Protein AF-A0A353RV32-F1 (afdb_monomer)

Solvent-accessible surface area (backbone atoms only — not comparable to full-atom values): 9549 Å² total; per-residue (Å²): 132,86,83,57,77,48,79,48,75,60,91,52,62,43,35,33,39,40,45,76,81,69,49,75,46,50,40,95,81,43,84,86,62,60,39,76,62,74,72,46,74,45,74,47,94,66,59,65,57,50,75,59,90,68,30,42,37,34,39,50,21,43,34,38,36,59,31,25,27,63,37,74,40,78,48,90,66,61,74,66,18,74,57,26,37,38,37,37,33,35,11,17,37,72,48,24,29,67,88,42,43,78,60,47,51,65,51,67,57,97,89,40,41,34,43,33,35,52,77,76,63,85,60,63,68,67,54,52,62,75,23,41,39,35,38,38,41,27,52,73,44,73,67,38,41,51,52,62,69,68,63,51,71,50,26,35,33,40,48,41,33,28,35,38,37,40,36,34,84,88,70,47,72,50,101

Mean predicted aligned error: 6.06 Å

Nearest PDB structures (foldseek):
  5nem-assembly1_2  TM=1.525E-01  e=2.210E+00  Foot-and-mouth disease virus O
  2fsd-assembly1_B  TM=1.238E-01  e=1.981E+00  Bacteriophage sp.
  1qqp-assembly1_2  TM=1.299E-01  e=2.465E+00  Foot-and-mouth disease virus

Secondary structure (DSSP, 8-state):
----EEEEE---EEEEEE-S--EEEEGGG-TT----PPPEEEE-SS--EEEETTEEEEEEEEEEEEEEEEEEEE--SSHHHHH--EEEEEE-GGGG-HHHHTT-EEEEETTEEEEEEESSPSS-HHHHHHSEEEEEEEESSHHHHHHHHH--TTEEEEEEEEEEEEEETTS-EE-

Structure (mmCIF, N/CA/C/O backbone):
data_AF-A0A353RV32-F1
#
_entry.id   AF-A0A353RV32-F1
#
loop_
_atom_site.group_PDB
_atom_site.id
_atom_site.type_symbol
_atom_site.label_atom_id
_atom_site.label_alt_id
_atom_site.label_comp_id
_atom_site.label_asym_id
_atom_site.label_entity_id
_atom_site.label_seq_id
_atom_site.pdbx_PDB_ins_code
_atom_site.Cartn_x
_atom_site.Cartn_y
_atom_site.Cartn_z
_atom_site.occupancy
_atom_site.B_iso_or_equiv
_atom_site.auth_seq_id
_atom_site.auth_comp_id
_atom_site.auth_asym_id
_atom_site.auth_atom_id
_atom_site.pdbx_PDB_model_num
ATOM 1 N N . MET A 1 1 ? 8.574 -14.154 -34.122 1.00 43.25 1 MET A N 1
ATOM 2 C CA . MET A 1 1 ? 8.976 -14.304 -32.704 1.00 43.25 1 MET A CA 1
ATOM 3 C C . MET A 1 1 ? 7.733 -14.307 -31.828 1.00 43.25 1 MET A C 1
ATOM 5 O O . MET A 1 1 ? 7.024 -13.306 -31.793 1.00 43.25 1 MET A O 1
ATOM 9 N N . ARG A 1 2 ? 7.428 -15.435 -31.182 1.00 47.78 2 ARG A N 1
ATOM 10 C CA . ARG A 1 2 ? 6.290 -15.566 -30.263 1.00 47.78 2 ARG A CA 1
ATOM 11 C C . ARG A 1 2 ? 6.619 -14.749 -29.007 1.00 47.78 2 ARG A C 1
ATOM 13 O O . ARG A 1 2 ? 7.609 -15.035 -28.347 1.00 47.78 2 ARG A O 1
ATOM 20 N N . LYS A 1 3 ? 5.869 -13.676 -28.735 1.00 47.31 3 LYS A N 1
ATOM 21 C CA . LYS A 1 3 ? 6.045 -12.864 -27.520 1.00 47.31 3 LYS A CA 1
ATOM 22 C C . LYS A 1 3 ? 5.480 -13.671 -26.354 1.00 47.31 3 LYS A C 1
ATOM 24 O O . LYS A 1 3 ? 4.272 -13.653 -26.139 1.00 47.31 3 LYS A O 1
ATOM 29 N N . GLU A 1 4 ? 6.321 -14.446 -25.683 1.00 60.47 4 GLU A N 1
ATOM 30 C CA . GLU A 1 4 ? 5.893 -15.235 -24.528 1.00 60.47 4 GLU A CA 1
ATOM 31 C C . GLU A 1 4 ? 5.632 -14.301 -23.341 1.00 60.47 4 GLU A C 1
ATOM 33 O O . GLU A 1 4 ? 6.409 -13.383 -23.068 1.00 60.47 4 GLU A O 1
ATOM 38 N N . LEU A 1 5 ? 4.471 -14.481 -22.709 1.00 68.88 5 LEU A N 1
ATOM 39 C CA . LEU A 1 5 ? 3.987 -13.678 -21.591 1.00 68.88 5 LEU A CA 1
ATOM 40 C C . LEU A 1 5 ? 4.289 -14.426 -20.294 1.00 68.88 5 LEU A C 1
ATOM 42 O O . LEU A 1 5 ? 3.879 -15.576 -20.148 1.00 68.88 5 LEU A O 1
ATOM 46 N N . PHE A 1 6 ? 4.960 -13.767 -19.355 1.00 71.75 6 PHE A N 1
ATOM 47 C CA . PHE A 1 6 ? 5.264 -14.335 -18.043 1.00 71.75 6 PHE A CA 1
ATOM 48 C C . PHE A 1 6 ? 4.344 -13.745 -16.961 1.00 71.75 6 PHE A C 1
ATOM 50 O O . PHE A 1 6 ? 3.971 -12.575 -17.057 1.00 71.75 6 PHE A O 1
ATOM 57 N N . ILE A 1 7 ? 3.952 -14.544 -15.959 1.00 74.38 7 ILE A N 1
ATOM 58 C CA . ILE A 1 7 ? 3.040 -14.150 -14.869 1.00 74.38 7 ILE A CA 1
ATOM 59 C C . ILE A 1 7 ? 3.619 -14.614 -13.534 1.00 74.38 7 ILE A C 1
ATOM 61 O O . ILE A 1 7 ? 3.914 -15.796 -13.377 1.00 74.38 7 ILE A O 1
ATOM 65 N N . MET A 1 8 ? 3.712 -13.707 -12.562 1.00 71.75 8 MET A N 1
ATOM 66 C CA . MET A 1 8 ? 4.050 -14.032 -11.175 1.00 71.75 8 MET A CA 1
ATOM 67 C C . MET A 1 8 ? 3.068 -13.394 -10.194 1.00 71.75 8 MET A C 1
ATOM 69 O O . MET A 1 8 ? 2.536 -12.311 -10.446 1.00 71.75 8 MET A O 1
ATOM 73 N N . VAL A 1 9 ? 2.850 -14.082 -9.072 1.00 64.25 9 VAL A N 1
ATOM 74 C CA . VAL A 1 9 ? 2.192 -13.554 -7.872 1.00 64.25 9 VAL A CA 1
ATOM 75 C C . VAL A 1 9 ? 3.286 -13.002 -6.966 1.00 64.25 9 VAL A C 1
ATOM 77 O O . VAL A 1 9 ? 4.283 -13.683 -6.724 1.00 64.25 9 VAL A O 1
ATOM 80 N N . ALA A 1 10 ? 3.123 -11.778 -6.480 1.00 61.28 10 ALA A N 1
ATOM 81 C CA . ALA A 1 10 ? 3.998 -11.253 -5.444 1.00 61.28 10 ALA A CA 1
ATOM 82 C C . ALA A 1 10 ? 3.500 -11.697 -4.065 1.00 61.28 10 ALA A C 1
ATOM 84 O O . ALA A 1 10 ? 2.303 -11.653 -3.792 1.00 61.28 10 ALA A O 1
ATOM 85 N N . ALA A 1 11 ? 4.422 -12.151 -3.218 1.00 46.28 11 ALA A N 1
ATOM 86 C CA . ALA A 1 11 ? 4.094 -12.896 -2.002 1.00 46.28 11 ALA A CA 1
ATOM 87 C C . ALA A 1 11 ? 3.951 -12.038 -0.734 1.00 46.28 11 ALA A C 1
ATOM 89 O O . ALA A 1 11 ? 3.670 -12.592 0.324 1.00 46.28 11 ALA A O 1
ATOM 90 N N . VAL A 1 12 ? 4.159 -10.720 -0.806 1.00 59.19 12 VAL A N 1
ATOM 91 C CA . VAL A 1 12 ? 4.152 -9.860 0.384 1.00 59.19 12 VAL A CA 1
ATOM 92 C C . VAL A 1 12 ? 2.949 -8.929 0.345 1.00 59.19 12 VAL A C 1
ATOM 94 O O . VAL A 1 12 ? 2.809 -8.107 -0.565 1.00 59.19 12 VAL A O 1
ATOM 97 N N . ALA A 1 13 ? 2.085 -9.100 1.339 1.00 60.94 13 ALA A N 1
ATOM 98 C CA . ALA A 1 13 ? 0.976 -8.221 1.631 1.00 60.94 13 ALA A CA 1
ATOM 99 C C . ALA A 1 13 ? 1.010 -7.865 3.122 1.00 60.94 13 ALA A C 1
ATOM 101 O O . ALA A 1 13 ? 1.367 -8.708 3.943 1.00 60.94 13 ALA A O 1
ATOM 102 N N . PHE A 1 14 ? 0.684 -6.619 3.456 1.00 73.69 14 PHE A N 1
ATOM 103 C CA . PHE A 1 14 ? 0.624 -6.147 4.839 1.00 73.69 14 PHE A CA 1
ATOM 104 C C . PHE A 1 14 ? -0.685 -5.415 5.097 1.00 73.69 14 PHE A C 1
ATOM 106 O O . PHE A 1 14 ? -1.160 -4.681 4.225 1.00 73.69 14 PHE A O 1
ATOM 113 N N . ILE A 1 15 ? -1.221 -5.543 6.311 1.00 75.19 15 ILE A N 1
ATOM 114 C CA . ILE A 1 15 ? -2.286 -4.668 6.799 1.00 75.19 15 ILE A CA 1
ATOM 115 C C . ILE A 1 15 ? -1.654 -3.458 7.477 1.00 75.19 15 ILE A C 1
ATOM 117 O O . ILE A 1 15 ? -0.929 -3.568 8.468 1.00 75.19 15 ILE A O 1
ATOM 121 N N . MET A 1 16 ? -1.945 -2.293 6.915 1.00 79.06 16 MET A N 1
ATOM 122 C CA . MET A 1 16 ? -1.389 -1.012 7.311 1.00 79.06 16 MET A CA 1
ATOM 123 C C . MET A 1 16 ? -2.497 -0.113 7.841 1.00 79.06 16 MET A C 1
ATOM 125 O O . MET A 1 16 ? -3.418 0.259 7.113 1.00 79.06 16 MET A O 1
ATOM 129 N N . PHE A 1 17 ? -2.391 0.257 9.112 1.00 73.81 17 PHE A N 1
ATOM 130 C CA . PHE A 1 17 ? -3.200 1.302 9.717 1.00 73.81 17 PHE A CA 1
ATOM 131 C C . PHE A 1 17 ? -2.556 2.656 9.442 1.00 73.81 17 PHE A C 1
ATOM 133 O O . PHE A 1 17 ? -1.583 3.022 10.102 1.00 73.81 17 PHE A O 1
ATOM 140 N N . VAL A 1 18 ? -3.079 3.382 8.456 1.00 76.50 18 VAL A N 1
ATOM 141 C CA . VAL A 1 18 ? -2.509 4.659 8.011 1.00 76.50 18 VAL A CA 1
ATOM 142 C C . VAL A 1 18 ? -2.922 5.762 8.974 1.00 76.50 18 VAL A C 1
ATOM 144 O O . VAL A 1 18 ? -4.116 6.030 9.145 1.00 76.50 18 VAL A O 1
ATOM 147 N N . GLN A 1 19 ? -1.932 6.401 9.590 1.00 62.47 19 GLN A N 1
ATOM 148 C CA . GLN A 1 19 ? -2.121 7.506 10.520 1.00 62.47 19 GLN A CA 1
ATOM 149 C C . GLN A 1 19 ? -1.658 8.830 9.909 1.00 62.47 19 GLN A C 1
ATOM 151 O O . GLN A 1 19 ? -0.735 8.870 9.105 1.00 62.47 19 GLN A O 1
ATOM 156 N N . GLY A 1 20 ? -2.280 9.937 10.321 1.00 60.25 20 GLY A N 1
ATOM 157 C CA . GLY A 1 20 ? -1.859 11.273 9.889 1.00 60.25 20 GLY A CA 1
ATOM 158 C C . GLY A 1 20 ? -2.270 11.624 8.455 1.00 60.25 20 GLY A C 1
ATOM 159 O O . GLY A 1 20 ? -3.194 11.037 7.908 1.00 60.25 20 GLY A O 1
ATOM 160 N N . LYS A 1 21 ? -1.632 12.644 7.868 1.00 59.38 21 LYS A N 1
ATOM 161 C CA . LYS A 1 21 ? -1.907 13.093 6.492 1.00 59.38 21 LYS A CA 1
ATOM 162 C C . LYS A 1 21 ? -1.054 12.299 5.509 1.00 59.38 21 LYS A C 1
ATOM 164 O O . LYS A 1 21 ? 0.168 12.305 5.630 1.00 59.38 21 LYS A O 1
ATOM 169 N N . MET A 1 22 ? -1.673 11.690 4.505 1.00 64.75 22 MET A N 1
ATOM 170 C CA . MET A 1 22 ? -0.960 11.094 3.383 1.00 64.75 22 MET A CA 1
ATOM 171 C C . MET A 1 22 ? -0.582 12.203 2.398 1.00 64.75 22 MET A C 1
ATOM 173 O O . MET A 1 22 ? -1.431 12.786 1.717 1.00 64.75 22 MET A O 1
ATOM 177 N N . ASN A 1 23 ? 0.713 12.504 2.295 1.00 74.00 23 ASN A N 1
ATOM 178 C CA . ASN A 1 23 ? 1.187 13.485 1.324 1.00 74.00 23 ASN A CA 1
ATOM 179 C C . ASN A 1 23 ? 1.267 12.839 -0.060 1.00 74.00 23 ASN A C 1
ATOM 181 O O . ASN A 1 23 ? 1.760 11.723 -0.213 1.00 74.00 23 ASN A O 1
ATOM 185 N N . ARG A 1 24 ? 0.786 13.553 -1.081 1.00 74.62 24 ARG A N 1
ATOM 186 C CA . ARG A 1 24 ? 0.739 13.065 -2.461 1.00 74.62 24 ARG A CA 1
ATOM 187 C C . ARG A 1 24 ? 1.347 14.076 -3.422 1.00 74.62 24 ARG A C 1
ATOM 189 O O . ARG A 1 24 ? 0.878 15.211 -3.510 1.00 74.62 24 ARG A O 1
ATOM 196 N N . MET A 1 25 ? 2.284 13.609 -4.236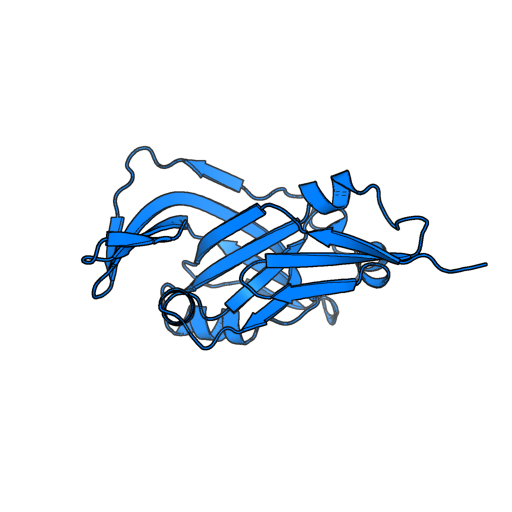 1.00 71.62 25 MET A N 1
ATOM 197 C CA . MET A 1 25 ? 2.814 14.302 -5.403 1.00 71.62 25 MET A CA 1
ATOM 198 C C . MET A 1 25 ? 2.494 13.485 -6.659 1.00 71.62 25 MET A C 1
ATOM 200 O O . MET A 1 25 ? 2.754 12.291 -6.714 1.00 71.62 25 MET A O 1
ATOM 204 N N . ARG A 1 26 ? 1.910 14.104 -7.688 1.00 66.94 26 ARG A N 1
ATOM 205 C CA . ARG A 1 26 ? 1.653 13.405 -8.961 1.00 66.94 26 ARG A CA 1
ATOM 206 C C . ARG A 1 26 ? 2.939 13.312 -9.774 1.00 66.94 26 ARG A C 1
ATOM 208 O O . ARG A 1 26 ? 3.653 14.307 -9.842 1.00 66.94 26 ARG A O 1
ATOM 215 N N . VAL A 1 27 ? 3.194 12.191 -10.456 1.00 61.50 27 VAL A N 1
ATOM 216 C CA . VAL A 1 27 ? 4.363 12.049 -11.356 1.00 61.50 27 VAL A CA 1
ATOM 217 C C . VAL A 1 27 ? 4.367 13.074 -12.492 1.00 61.50 27 VAL A C 1
ATOM 219 O O . VAL A 1 27 ? 5.441 13.509 -12.895 1.00 61.50 27 VAL A O 1
ATOM 222 N N . GLU A 1 28 ? 3.200 13.553 -12.942 1.00 58.38 28 GLU A N 1
ATOM 223 C CA . GLU A 1 28 ? 3.113 14.700 -13.868 1.00 58.38 28 GLU A CA 1
ATOM 224 C C . GLU A 1 28 ? 3.868 15.939 -13.342 1.00 58.38 28 GLU A C 1
ATOM 226 O O . GLU A 1 28 ? 4.380 16.732 -14.127 1.00 58.38 28 GLU A O 1
ATOM 231 N N . ASN A 1 29 ? 4.000 16.062 -12.017 1.00 54.50 29 ASN A N 1
ATOM 232 C CA . ASN A 1 29 ? 4.703 17.138 -11.321 1.00 54.50 29 ASN A CA 1
ATOM 233 C C . ASN A 1 29 ? 6.104 16.728 -10.816 1.00 54.50 29 ASN A C 1
ATOM 235 O O . ASN A 1 29 ? 6.746 17.516 -10.126 1.00 54.50 29 ASN A O 1
ATOM 239 N N . ALA A 1 30 ? 6.571 15.512 -11.120 1.00 55.88 30 ALA A N 1
ATOM 240 C CA . ALA A 1 30 ? 7.824 14.943 -10.617 1.00 55.88 30 ALA A CA 1
ATOM 241 C C . ALA A 1 30 ? 8.553 14.089 -11.680 1.00 55.88 30 ALA A C 1
ATOM 243 O O . ALA A 1 30 ? 8.784 12.893 -11.465 1.00 55.88 30 ALA A O 1
ATOM 244 N N . PRO A 1 31 ? 8.905 14.657 -12.851 1.00 56.88 31 PRO A N 1
ATOM 245 C CA . PRO A 1 31 ? 9.565 13.898 -13.907 1.00 56.88 31 PRO A CA 1
ATOM 246 C C . PRO A 1 31 ? 10.933 13.382 -13.434 1.00 56.88 31 PRO A C 1
ATOM 248 O O . PRO A 1 31 ? 11.822 14.160 -13.097 1.00 56.88 31 PRO A O 1
ATOM 251 N N . GLY A 1 32 ? 11.099 12.057 -13.429 1.00 64.38 32 GLY A N 1
ATOM 252 C CA . GLY A 1 32 ? 12.377 11.396 -13.146 1.00 64.38 32 GLY A CA 1
ATOM 253 C C . GLY A 1 32 ? 12.692 11.134 -11.670 1.00 64.38 32 GLY A C 1
ATOM 254 O O . GLY A 1 32 ? 13.824 10.761 -11.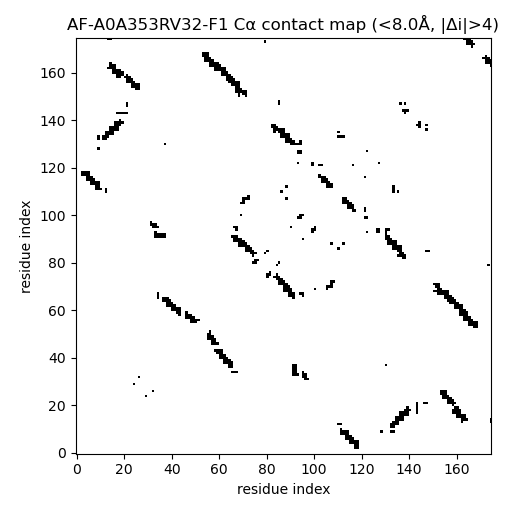366 1.00 64.38 32 GLY A O 1
ATOM 255 N N . VAL A 1 33 ? 11.735 11.300 -10.750 1.00 69.88 33 VAL A N 1
ATOM 256 C CA . VAL A 1 33 ? 11.958 10.959 -9.335 1.00 69.88 33 VAL A CA 1
ATOM 257 C C . VAL A 1 33 ? 11.970 9.441 -9.155 1.00 69.88 33 VAL A C 1
ATOM 259 O O . VAL A 1 33 ? 10.973 8.769 -9.408 1.00 69.88 33 VAL A O 1
ATOM 262 N N . ILE A 1 34 ? 13.107 8.917 -8.694 1.00 84.44 34 ILE A N 1
ATOM 263 C CA . ILE A 1 34 ? 13.261 7.536 -8.227 1.00 84.44 34 ILE A CA 1
ATOM 264 C C . ILE A 1 34 ? 13.356 7.580 -6.706 1.00 84.44 34 ILE A C 1
ATOM 266 O O . ILE A 1 34 ? 14.201 8.279 -6.147 1.00 84.44 34 ILE A O 1
ATOM 270 N N . ILE A 1 35 ? 12.497 6.819 -6.043 1.00 90.69 35 ILE A N 1
ATOM 271 C CA . ILE A 1 35 ? 12.448 6.731 -4.588 1.00 90.69 35 ILE A CA 1
ATOM 272 C C . ILE A 1 35 ? 13.501 5.722 -4.148 1.00 90.69 35 ILE A C 1
ATOM 274 O O . ILE A 1 35 ? 13.326 4.524 -4.333 1.00 90.69 35 ILE A O 1
ATOM 278 N N . THR A 1 36 ? 14.628 6.185 -3.621 1.00 89.88 36 THR A N 1
ATOM 279 C CA . THR A 1 36 ? 15.760 5.306 -3.284 1.00 89.88 36 THR A CA 1
ATOM 280 C C . THR A 1 36 ? 15.686 4.725 -1.875 1.00 89.88 36 THR A C 1
ATOM 282 O O . THR A 1 36 ? 16.354 3.728 -1.602 1.00 89.88 36 THR A O 1
ATOM 285 N N . ALA A 1 37 ? 14.889 5.328 -0.990 1.00 90.31 37 ALA A N 1
ATOM 286 C CA . ALA A 1 37 ? 14.683 4.832 0.362 1.00 90.31 37 ALA A CA 1
ATOM 287 C C . ALA A 1 37 ? 13.894 3.514 0.346 1.00 90.31 37 ALA A C 1
ATOM 289 O O . ALA A 1 37 ? 12.945 3.347 -0.422 1.00 90.31 37 ALA A O 1
ATOM 290 N N . ASN A 1 38 ? 14.299 2.579 1.205 1.00 93.56 38 ASN A N 1
ATOM 291 C CA . ASN A 1 38 ? 13.488 1.405 1.509 1.00 93.56 38 ASN A CA 1
ATOM 292 C C . ASN A 1 38 ? 12.436 1.770 2.564 1.00 93.56 38 ASN A C 1
ATOM 294 O O . ASN A 1 38 ? 12.686 2.680 3.355 1.00 93.56 38 ASN A O 1
ATOM 298 N N . PRO A 1 39 ? 11.305 1.044 2.623 1.00 94.50 39 PRO A N 1
ATOM 299 C CA . PRO A 1 39 ? 10.348 1.200 3.704 1.00 94.50 39 PRO A CA 1
ATOM 300 C C . PRO A 1 39 ? 11.023 0.980 5.057 1.00 94.50 39 PRO A C 1
ATOM 302 O O . PRO A 1 39 ? 11.786 0.025 5.238 1.00 94.50 39 PRO A O 1
ATOM 305 N N . GLU A 1 40 ? 10.726 1.856 6.005 1.00 95.00 40 GLU A N 1
ATOM 306 C CA . GLU A 1 40 ? 11.235 1.767 7.363 1.00 95.00 40 GLU A CA 1
ATOM 307 C C . GLU A 1 40 ? 10.210 1.062 8.241 1.00 95.00 40 GLU A C 1
ATOM 309 O O . GLU A 1 40 ? 9.026 1.396 8.236 1.00 95.00 40 GLU A O 1
ATOM 314 N N . GLN A 1 41 ? 10.673 0.081 9.012 1.00 93.31 41 GLN A N 1
ATOM 315 C CA . GLN A 1 41 ? 9.844 -0.645 9.960 1.00 93.31 41 GLN A CA 1
ATOM 316 C C . GLN A 1 41 ? 10.543 -0.706 11.314 1.00 93.31 41 GLN A C 1
ATOM 318 O O . GLN A 1 41 ? 11.679 -1.174 11.420 1.00 93.31 41 GLN A O 1
ATOM 323 N N . ARG A 1 42 ? 9.834 -0.303 12.371 1.00 94.31 42 ARG A N 1
ATOM 324 C CA . ARG A 1 42 ? 10.327 -0.369 13.749 1.00 94.31 42 ARG A CA 1
ATOM 325 C C . ARG A 1 42 ? 9.361 -1.156 14.620 1.00 94.31 42 ARG A C 1
ATOM 327 O O . ARG A 1 42 ? 8.247 -0.711 14.880 1.00 94.31 42 ARG A O 1
ATOM 334 N N . LEU A 1 43 ? 9.792 -2.333 15.075 1.00 92.56 43 LEU A N 1
ATOM 335 C CA . LEU A 1 43 ? 8.993 -3.177 15.967 1.00 92.56 43 LEU A CA 1
ATOM 336 C C . LEU A 1 43 ? 8.670 -2.439 17.269 1.00 92.56 43 LEU A C 1
ATOM 338 O O . LEU A 1 43 ? 9.550 -1.834 17.884 1.00 92.56 43 LEU A O 1
ATOM 342 N N . LEU A 1 44 ? 7.414 -2.534 17.701 1.00 87.62 44 LEU A N 1
ATOM 343 C CA . LEU A 1 44 ? 6.983 -1.975 18.976 1.00 87.62 44 LEU A CA 1
ATOM 344 C C . LEU A 1 44 ? 7.368 -2.908 20.128 1.00 87.62 44 LEU A C 1
ATOM 346 O O . LEU A 1 44 ? 7.168 -4.123 20.055 1.00 87.62 44 LEU A O 1
ATOM 350 N N . LEU A 1 45 ? 7.906 -2.325 21.204 1.00 81.38 45 LEU A N 1
ATOM 351 C CA . LEU A 1 45 ? 8.267 -3.053 22.428 1.00 81.38 45 LEU A CA 1
ATOM 352 C C . LEU A 1 45 ? 7.027 -3.582 23.158 1.00 81.38 45 LEU A C 1
ATOM 354 O O . LEU A 1 45 ? 7.052 -4.679 23.712 1.00 81.38 45 LEU A O 1
ATOM 358 N N . THR A 1 46 ? 5.935 -2.819 23.121 1.00 79.19 46 THR A N 1
ATOM 359 C CA . THR A 1 46 ? 4.619 -3.225 23.608 1.00 79.19 46 THR A CA 1
ATOM 360 C C . THR A 1 46 ? 3.644 -3.224 22.436 1.00 79.19 46 THR A C 1
ATOM 362 O O . THR A 1 46 ? 3.499 -2.234 21.723 1.00 79.19 46 THR A O 1
ATOM 365 N N . ARG A 1 47 ? 2.973 -4.356 22.204 1.00 79.25 47 ARG A N 1
ATOM 366 C CA . ARG A 1 47 ? 1.944 -4.489 21.158 1.00 79.25 47 ARG A CA 1
ATOM 367 C C . ARG A 1 47 ? 0.590 -4.018 21.667 1.00 79.25 47 ARG A C 1
ATOM 369 O O . ARG A 1 47 ? -0.398 -4.750 21.594 1.00 79.25 47 ARG A O 1
ATOM 376 N N . GLU A 1 48 ? 0.570 -2.834 22.269 1.00 82.94 48 GLU A N 1
ATOM 377 C CA . GLU A 1 48 ? -0.683 -2.245 22.717 1.00 82.94 48 GLU A CA 1
ATOM 378 C C . GLU A 1 48 ? -1.584 -2.010 21.509 1.00 82.94 48 GLU A C 1
ATOM 380 O O . GLU A 1 48 ? -1.146 -1.632 20.423 1.00 82.94 48 GLU A O 1
ATOM 385 N N . GLY A 1 49 ? -2.848 -2.350 21.696 1.00 86.44 49 GLY A N 1
ATOM 386 C CA . GLY A 1 49 ? -3.860 -2.317 20.666 1.00 86.44 49 GLY A CA 1
ATOM 387 C C . GLY A 1 49 ? -5.033 -1.453 21.085 1.00 86.44 49 GLY A C 1
ATOM 388 O O . GLY A 1 49 ? -5.094 -0.950 22.206 1.00 86.44 49 GLY A O 1
ATOM 389 N N . PHE A 1 50 ? -6.002 -1.318 20.195 1.00 91.00 50 PHE A N 1
ATOM 390 C CA . PHE A 1 50 ? -7.254 -0.639 20.491 1.00 91.00 50 PHE A CA 1
ATOM 391 C C . PHE A 1 50 ? -8.429 -1.401 19.889 1.00 91.00 50 PHE A C 1
ATOM 393 O O . PHE A 1 50 ? -8.277 -2.205 18.967 1.00 91.00 50 PHE A O 1
ATOM 400 N N . ARG A 1 51 ? -9.621 -1.158 20.433 1.00 91.06 51 ARG A N 1
ATOM 401 C CA . ARG A 1 51 ? -10.860 -1.719 19.895 1.00 91.06 51 ARG A CA 1
ATOM 402 C C . ARG A 1 51 ? -11.467 -0.787 18.858 1.00 91.06 51 ARG A C 1
ATOM 404 O O . ARG A 1 51 ? -11.488 0.428 19.046 1.00 91.06 51 ARG A O 1
ATOM 411 N N . HIS A 1 52 ? -12.007 -1.372 17.798 1.00 85.94 52 HIS A N 1
ATOM 412 C CA . HIS A 1 52 ? -12.775 -0.673 16.779 1.00 85.94 52 HIS A CA 1
ATOM 413 C C . HIS A 1 52 ? -14.040 -1.482 16.478 1.00 85.94 52 HIS A C 1
ATOM 415 O O . HIS A 1 52 ? -14.005 -2.448 15.727 1.00 85.94 52 HIS A O 1
ATOM 421 N N . GLY A 1 53 ? -15.155 -1.126 17.119 1.00 86.62 53 GLY A N 1
ATOM 422 C CA . GLY A 1 53 ? -16.385 -1.916 17.035 1.00 86.62 53 GLY A CA 1
ATOM 423 C C . GLY A 1 53 ? -16.217 -3.318 17.636 1.00 86.62 53 GLY A C 1
ATOM 424 O O . GLY A 1 53 ? -15.902 -3.463 18.822 1.00 86.62 53 GLY A O 1
ATOM 425 N N . ASP A 1 54 ? -16.440 -4.336 16.809 1.00 90.19 54 ASP A N 1
ATOM 426 C CA . ASP A 1 54 ? -16.390 -5.763 17.154 1.00 90.19 54 ASP A CA 1
ATOM 427 C C . ASP A 1 54 ? -15.024 -6.421 16.864 1.00 90.19 54 ASP A C 1
ATOM 429 O O . ASP A 1 54 ? -14.886 -7.646 16.952 1.00 90.19 54 ASP A O 1
ATOM 433 N N . VAL A 1 55 ? -14.012 -5.613 16.514 1.00 93.25 55 VAL A N 1
ATOM 434 C CA . VAL A 1 55 ? -12.627 -6.061 16.337 1.00 93.25 55 VAL A CA 1
ATOM 435 C C . VAL A 1 55 ? -11.667 -5.414 17.334 1.00 93.25 55 VAL A C 1
ATOM 437 O O . VAL A 1 55 ? -11.830 -4.269 17.767 1.00 93.25 55 VAL A O 1
ATOM 440 N N . SER A 1 56 ? -10.611 -6.154 17.659 1.00 94.31 56 SER A N 1
ATOM 441 C CA . SER A 1 56 ? -9.422 -5.690 18.366 1.00 94.31 56 SER A CA 1
ATOM 442 C C . SER 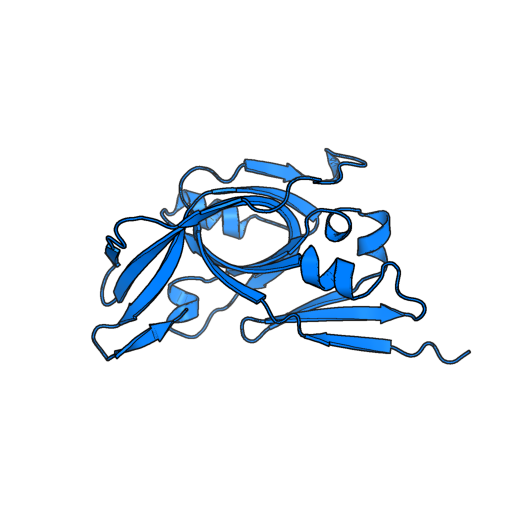A 1 56 ? -8.245 -5.614 17.393 1.00 94.31 56 SER A C 1
ATOM 444 O O . SER A 1 56 ? -7.930 -6.585 16.701 1.00 94.31 56 SER A O 1
ATOM 446 N N . ILE A 1 57 ? -7.599 -4.452 17.351 1.00 93.38 57 ILE A N 1
ATOM 447 C CA . ILE A 1 57 ? -6.459 -4.141 16.487 1.00 93.38 57 ILE A CA 1
ATOM 448 C C . ILE A 1 57 ? -5.196 -4.152 17.341 1.00 93.38 57 ILE A C 1
ATOM 450 O O . ILE A 1 57 ? -5.111 -3.401 18.307 1.00 93.38 57 ILE A O 1
ATOM 454 N N . SER A 1 58 ? -4.211 -4.975 16.988 1.00 93.75 58 SER A N 1
ATOM 455 C CA . SER A 1 58 ? -2.902 -5.022 17.649 1.00 93.75 58 SER A CA 1
ATOM 456 C C . SER A 1 58 ? -1.847 -4.328 16.799 1.00 93.75 58 SER A C 1
ATOM 458 O O . SER A 1 58 ? -1.671 -4.691 15.637 1.00 93.75 58 SER A O 1
ATOM 460 N N . LEU A 1 59 ? -1.109 -3.383 17.382 1.00 93.94 59 LEU A N 1
ATOM 461 C CA . LEU A 1 59 ? -0.009 -2.702 16.701 1.00 93.94 59 LEU A CA 1
ATOM 462 C C . LEU A 1 59 ? 1.267 -3.554 16.775 1.00 93.94 59 LEU A C 1
ATOM 464 O O . LEU A 1 59 ? 1.676 -3.987 17.852 1.00 93.94 59 LEU A O 1
ATOM 468 N N . LEU A 1 60 ? 1.896 -3.821 15.630 1.00 93.50 60 LEU A N 1
ATOM 469 C CA . LEU A 1 60 ? 3.083 -4.680 15.533 1.00 93.50 60 LEU A CA 1
ATOM 470 C C . LEU A 1 60 ? 4.369 -3.873 15.370 1.00 93.50 60 LEU A C 1
ATOM 472 O O . LEU A 1 60 ? 5.387 -4.173 15.999 1.00 93.50 60 LEU A O 1
ATOM 476 N N . ALA A 1 61 ? 4.326 -2.876 14.495 1.00 93.25 61 ALA A N 1
ATOM 477 C CA . ALA A 1 61 ? 5.465 -2.048 14.145 1.00 93.25 61 ALA A CA 1
ATOM 478 C C . ALA A 1 61 ? 4.985 -0.689 13.654 1.00 93.25 61 ALA A C 1
ATOM 480 O O . ALA A 1 61 ? 3.955 -0.616 12.987 1.00 93.25 61 ALA A O 1
ATOM 481 N N . GLU A 1 62 ? 5.752 0.356 13.929 1.00 94.00 62 GLU A N 1
ATOM 482 C CA . GLU A 1 62 ? 5.673 1.582 13.140 1.00 94.00 62 GLU A CA 1
ATOM 483 C C . GLU A 1 62 ? 6.187 1.299 11.733 1.00 94.00 62 GLU A C 1
ATOM 485 O O . GLU A 1 62 ? 7.126 0.512 11.555 1.00 94.00 62 GLU A O 1
ATOM 490 N N . PHE A 1 63 ? 5.572 1.944 10.752 1.00 93.75 63 PHE A N 1
ATOM 491 C CA . PHE A 1 63 ? 5.927 1.801 9.355 1.00 93.75 63 PHE A CA 1
ATOM 492 C C . PHE A 1 63 ? 5.879 3.155 8.650 1.00 93.75 63 PHE A C 1
ATOM 494 O O . PHE A 1 63 ? 4.911 3.901 8.812 1.00 93.75 63 PHE A O 1
ATOM 501 N N . SER A 1 64 ? 6.908 3.449 7.857 1.00 93.94 64 SER A N 1
ATOM 502 C CA . SER A 1 64 ? 6.984 4.639 7.009 1.00 93.94 64 SER A CA 1
ATOM 503 C C . SER A 1 64 ? 7.525 4.283 5.627 1.00 93.94 64 SER A C 1
ATOM 505 O O . SER A 1 64 ? 8.345 3.374 5.467 1.00 93.94 64 SER A O 1
ATOM 507 N N . LEU A 1 65 ? 7.012 4.965 4.610 1.00 93.62 65 LEU A N 1
ATOM 508 C CA . LEU A 1 65 ? 7.231 4.634 3.213 1.00 93.62 65 LEU A CA 1
ATOM 509 C C . LEU A 1 65 ? 7.040 5.859 2.327 1.00 93.62 65 LEU A C 1
ATOM 511 O O . LEU A 1 65 ? 5.974 6.472 2.346 1.00 93.62 65 LEU A O 1
ATOM 515 N N . ASP A 1 66 ? 7.991 6.070 1.424 1.00 93.81 66 ASP A N 1
ATOM 516 C CA . ASP A 1 66 ? 7.741 6.754 0.160 1.00 93.81 66 ASP A CA 1
ATOM 517 C C . ASP A 1 66 ? 7.579 5.703 -0.951 1.00 93.81 66 ASP A C 1
ATOM 519 O O . ASP A 1 66 ? 8.402 4.795 -1.088 1.00 93.81 66 ASP A O 1
ATOM 523 N N . ALA A 1 67 ? 6.519 5.789 -1.756 1.00 95.12 67 ALA A N 1
ATOM 524 C CA . ALA A 1 67 ? 6.302 4.872 -2.881 1.00 95.12 67 ALA A CA 1
ATOM 525 C C . ALA A 1 67 ? 5.588 5.517 -4.064 1.00 95.12 67 ALA A C 1
ATOM 527 O O . ALA A 1 67 ? 4.772 6.423 -3.920 1.00 95.12 67 ALA A O 1
ATOM 528 N N . MET A 1 68 ? 5.831 4.950 -5.244 1.00 95.25 68 MET A N 1
ATOM 529 C CA . MET A 1 68 ? 4.980 5.109 -6.411 1.00 95.25 68 MET A CA 1
ATOM 530 C C . MET A 1 68 ? 3.815 4.121 -6.352 1.00 95.25 68 MET A C 1
ATOM 532 O O . MET A 1 68 ? 3.988 2.931 -6.081 1.00 95.25 68 MET A O 1
ATOM 536 N N . VAL A 1 69 ? 2.620 4.600 -6.672 1.00 95.62 69 VAL A N 1
ATOM 537 C CA . VAL A 1 69 ? 1.412 3.785 -6.766 1.00 95.62 69 VAL A CA 1
ATOM 538 C C . VAL A 1 69 ? 1.379 3.082 -8.117 1.00 95.62 69 VAL A C 1
ATOM 540 O O . VAL A 1 69 ? 1.207 3.702 -9.164 1.00 95.62 69 VAL A O 1
ATOM 543 N N . LEU A 1 70 ? 1.509 1.761 -8.090 1.00 95.75 70 LEU A N 1
ATOM 544 C CA . LEU A 1 70 ? 1.584 0.906 -9.272 1.00 95.75 70 LEU A CA 1
ATOM 545 C C . LEU A 1 70 ? 0.240 0.310 -9.674 1.00 95.75 70 LEU A C 1
ATOM 547 O O . LEU A 1 70 ? 0.043 -0.083 -10.824 1.00 95.75 70 LEU A O 1
ATOM 551 N N . SER A 1 71 ? -0.678 0.189 -8.723 1.00 96.50 71 SER A N 1
ATOM 552 C CA . SER A 1 71 ? -2.061 -0.207 -8.952 1.00 96.50 71 SER A CA 1
ATOM 553 C C . SER A 1 71 ? -2.890 0.087 -7.709 1.00 96.50 71 SER A C 1
ATOM 555 O O . SER A 1 71 ? -2.352 0.284 -6.617 1.00 96.50 71 SER A O 1
ATOM 557 N N . LYS A 1 72 ? -4.206 0.129 -7.894 1.00 97.25 72 LYS A N 1
ATOM 558 C CA . LYS A 1 72 ? -5.167 0.278 -6.812 1.00 97.25 72 LYS A CA 1
ATOM 559 C C . LYS A 1 72 ? -6.382 -0.583 -7.094 1.00 97.25 72 LYS A C 1
ATOM 561 O O . LYS A 1 72 ? -6.982 -0.464 -8.164 1.00 97.25 72 LYS A O 1
ATOM 566 N N . GLN A 1 73 ? -6.791 -1.358 -6.101 1.00 97.56 73 GLN A N 1
ATOM 567 C CA . GLN A 1 73 ? -7.983 -2.190 -6.168 1.00 97.56 73 GLN A CA 1
ATOM 568 C C . GLN A 1 73 ? -8.950 -1.822 -5.056 1.00 97.56 73 GLN A C 1
ATOM 570 O O . GLN A 1 73 ? -8.555 -1.685 -3.902 1.00 97.56 73 GLN A O 1
ATOM 575 N N . ARG A 1 74 ? -10.230 -1.680 -5.411 1.00 97.56 74 ARG A N 1
ATOM 576 C CA . ARG A 1 74 ? -11.314 -1.511 -4.443 1.00 97.56 74 ARG A CA 1
ATOM 577 C C . ARG A 1 74 ? -12.009 -2.843 -4.189 1.00 97.56 74 ARG A C 1
ATOM 579 O O . ARG A 1 74 ? -12.303 -3.574 -5.137 1.00 97.56 74 ARG A O 1
ATOM 586 N N . TYR A 1 75 ? -12.319 -3.109 -2.929 1.00 96.56 75 TYR A N 1
ATOM 587 C CA . TYR A 1 75 ? -13.110 -4.250 -2.485 1.00 96.56 75 TYR A CA 1
ATOM 588 C C . TYR A 1 75 ? -14.419 -3.755 -1.871 1.00 96.56 75 TYR A C 1
ATOM 590 O O . TYR A 1 75 ? -14.481 -2.668 -1.299 1.00 96.56 75 TYR A O 1
ATOM 598 N N . TYR A 1 76 ? -15.480 -4.536 -2.058 1.00 95.12 76 TYR A N 1
ATOM 599 C CA . TYR A 1 76 ? -16.846 -4.159 -1.675 1.00 95.12 76 TYR A CA 1
ATOM 600 C C . TYR A 1 76 ? -17.513 -5.171 -0.744 1.00 95.12 76 TYR A C 1
ATOM 602 O O . TYR A 1 76 ? -18.564 -4.874 -0.190 1.00 95.12 76 TYR A O 1
ATOM 610 N N . PHE A 1 77 ? -16.937 -6.364 -0.614 1.00 94.50 77 PHE A N 1
ATOM 611 C CA . PHE A 1 77 ? -17.551 -7.490 0.075 1.00 94.50 77 PHE A CA 1
ATOM 612 C C . PHE A 1 77 ? -16.539 -8.121 1.019 1.00 94.50 77 PHE A C 1
ATOM 614 O O . PHE A 1 77 ? -15.374 -8.261 0.647 1.00 94.50 77 PHE A O 1
ATOM 621 N N . GLY A 1 78 ? -17.016 -8.536 2.191 1.00 91.56 78 GLY A N 1
ATOM 622 C CA . GLY A 1 78 ? -16.197 -9.121 3.247 1.00 91.56 78 GLY A CA 1
ATOM 623 C C . GLY A 1 78 ? -15.883 -8.123 4.358 1.00 91.56 78 GLY A C 1
ATOM 624 O O . GLY A 1 78 ? -15.791 -6.917 4.132 1.00 91.56 78 GLY A O 1
ATOM 625 N N . ARG A 1 79 ? -15.713 -8.647 5.573 1.00 91.75 79 ARG A N 1
ATOM 626 C CA . ARG A 1 79 ? -15.383 -7.862 6.773 1.00 91.75 79 ARG A CA 1
ATOM 627 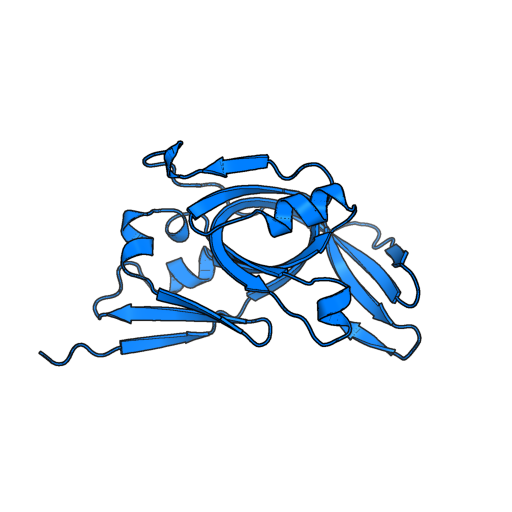C C . ARG A 1 79 ? -14.041 -7.136 6.635 1.00 91.75 79 ARG A C 1
ATOM 629 O O . ARG A 1 79 ? -13.886 -5.995 7.053 1.00 91.75 79 ARG A O 1
ATOM 636 N N . ASP A 1 80 ? -13.088 -7.766 5.958 1.00 92.31 80 ASP A N 1
ATOM 637 C CA . ASP A 1 80 ? -11.822 -7.168 5.540 1.00 92.31 80 ASP A CA 1
ATOM 638 C C . ASP A 1 80 ? -12.026 -5.970 4.593 1.00 92.31 80 ASP A C 1
ATOM 640 O O . ASP A 1 80 ? -11.258 -5.013 4.634 1.00 92.31 80 ASP A O 1
ATOM 644 N N . ALA A 1 81 ? -13.047 -5.985 3.727 1.00 94.00 81 ALA A N 1
ATOM 645 C CA . ALA A 1 81 ? -13.347 -4.877 2.811 1.00 94.00 81 ALA A CA 1
ATOM 646 C C . ALA A 1 81 ? -14.035 -3.702 3.504 1.00 94.00 81 ALA A C 1
ATOM 648 O O . ALA A 1 81 ? -13.844 -2.561 3.088 1.00 94.00 81 ALA A O 1
ATOM 649 N N . GLU A 1 82 ? -14.789 -3.965 4.568 1.00 92.50 82 GLU A N 1
ATOM 650 C CA . GLU A 1 82 ? -15.348 -2.917 5.423 1.00 92.50 82 GLU A CA 1
ATOM 651 C C . GLU A 1 82 ? -14.240 -2.157 6.165 1.00 92.50 82 GLU A C 1
ATOM 653 O O . GLU A 1 82 ? -14.281 -0.929 6.237 1.00 92.50 82 GLU A O 1
ATOM 658 N N . LEU A 1 83 ? -13.219 -2.873 6.649 1.00 93.00 83 LEU A N 1
ATOM 659 C CA . LEU A 1 83 ? -12.078 -2.292 7.366 1.00 93.00 83 LEU A CA 1
ATOM 660 C C . LEU A 1 83 ? -11.053 -1.643 6.423 1.00 93.00 83 LEU A C 1
ATOM 662 O O . LEU A 1 83 ? -10.558 -0.549 6.692 1.00 93.00 83 LEU A O 1
ATOM 666 N N . ALA A 1 84 ? -10.743 -2.307 5.310 1.00 95.06 84 ALA A N 1
ATOM 667 C CA . ALA A 1 84 ? -9.768 -1.872 4.316 1.00 95.06 84 ALA A CA 1
ATOM 668 C C . ALA A 1 84 ? -10.369 -1.972 2.902 1.00 95.06 84 ALA A C 1
ATOM 670 O O . ALA A 1 84 ? -10.154 -2.956 2.181 1.00 95.06 84 ALA A O 1
ATOM 671 N N . PRO A 1 85 ? -11.126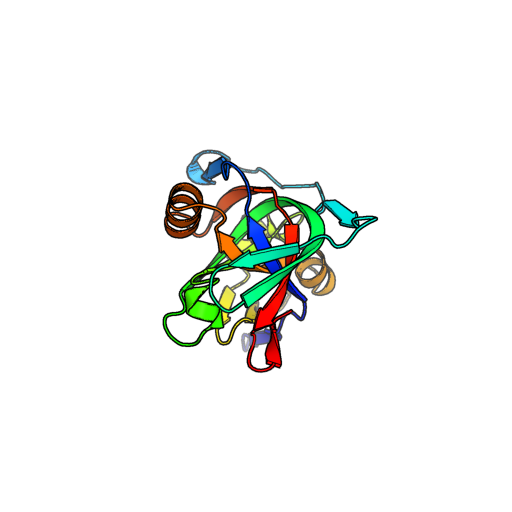 -0.954 2.462 1.00 96.12 85 PRO A N 1
ATOM 672 C CA . PRO A 1 85 ? -11.816 -0.988 1.174 1.00 9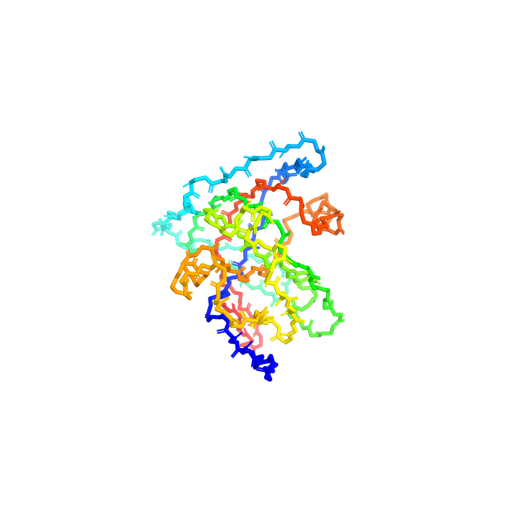6.12 85 PRO A CA 1
ATOM 673 C C . PRO A 1 85 ? -10.876 -0.862 -0.028 1.00 96.12 85 PRO A C 1
ATOM 675 O O . PRO A 1 85 ? -11.307 -1.098 -1.158 1.00 96.12 85 PRO A O 1
ATOM 678 N N . TYR A 1 86 ? -9.612 -0.480 0.181 1.00 96.94 86 TYR A N 1
ATOM 679 C CA . TYR A 1 86 ? -8.625 -0.315 -0.880 1.00 96.94 86 TYR A CA 1
ATOM 680 C C . TYR A 1 86 ? -7.326 -1.051 -0.567 1.00 96.94 86 TYR A C 1
ATOM 682 O O . TYR A 1 86 ? -6.780 -0.926 0.528 1.00 96.94 86 TYR A O 1
ATOM 690 N N . ASP A 1 87 ? -6.797 -1.715 -1.591 1.00 97.12 87 ASP A N 1
ATOM 691 C CA . ASP A 1 87 ? -5.407 -2.154 -1.628 1.00 97.12 87 ASP A CA 1
ATOM 692 C C . ASP A 1 87 ? -4.619 -1.269 -2.591 1.00 97.12 87 ASP A C 1
ATOM 694 O O . ASP A 1 87 ? -5.120 -0.919 -3.668 1.00 97.12 87 ASP A O 1
ATOM 698 N N . LEU A 1 88 ? -3.356 -1.002 -2.267 1.00 97.25 88 LEU A N 1
ATOM 699 C CA . LEU A 1 88 ? -2.396 -0.389 -3.181 1.00 97.25 88 LEU A CA 1
ATOM 700 C C . LEU A 1 88 ? -1.261 -1.367 -3.486 1.00 97.25 88 LEU A C 1
ATOM 702 O O . LEU A 1 88 ? -0.634 -1.896 -2.570 1.00 97.25 88 LEU A O 1
ATOM 706 N N . ALA A 1 89 ? -0.968 -1.563 -4.771 1.00 97.19 89 ALA A N 1
ATOM 707 C CA . ALA A 1 89 ? 0.319 -2.107 -5.181 1.00 97.19 89 ALA A CA 1
ATOM 708 C C . ALA A 1 89 ? 1.304 -0.939 -5.246 1.00 97.19 89 ALA A C 1
ATOM 710 O O . ALA A 1 89 ? 1.071 0.025 -5.980 1.00 97.19 89 ALA A O 1
ATOM 711 N N . LEU A 1 90 ? 2.373 -1.009 -4.462 1.00 96.38 90 LEU A N 1
ATOM 712 C CA . LEU A 1 90 ? 3.312 0.088 -4.238 1.00 96.38 90 LEU A CA 1
ATOM 713 C C . LEU A 1 90 ? 4.715 -0.326 -4.667 1.00 96.38 90 LEU A C 1
ATOM 715 O O . LEU A 1 90 ? 5.090 -1.485 -4.496 1.00 96.38 90 LEU A O 1
ATOM 719 N N . GLY A 1 91 ? 5.466 0.616 -5.236 1.00 96.12 91 GLY A N 1
ATOM 720 C CA . GLY A 1 91 ? 6.824 0.412 -5.725 1.00 96.12 91 GLY A CA 1
ATOM 721 C C . GLY A 1 91 ? 7.777 1.504 -5.263 1.00 96.12 91 GLY A C 1
ATOM 722 O O . GLY A 1 91 ? 7.471 2.687 -5.376 1.00 96.12 91 GLY A O 1
ATOM 723 N N . TRP A 1 92 ? 8.951 1.107 -4.792 1.00 95.94 92 TRP A N 1
ATOM 724 C CA . TRP A 1 92 ? 10.090 1.985 -4.508 1.00 95.94 92 TRP A CA 1
ATOM 725 C C . TRP A 1 92 ? 11.293 1.513 -5.336 1.00 95.94 92 TRP A C 1
ATOM 727 O O . TRP A 1 92 ? 11.156 0.648 -6.202 1.00 95.94 92 TRP A O 1
ATOM 737 N N . GLY A 1 93 ? 12.466 2.115 -5.171 1.00 95.25 93 GLY A N 1
ATOM 738 C CA . GLY A 1 93 ? 13.679 1.774 -5.915 1.00 95.25 93 GLY A CA 1
ATOM 739 C C . GLY A 1 93 ? 13.434 1.673 -7.432 1.00 95.25 93 GLY A C 1
ATOM 740 O O . GLY A 1 93 ? 12.755 2.533 -8.004 1.00 95.25 93 GLY A O 1
ATOM 741 N N . PRO A 1 94 ? 13.906 0.607 -8.106 1.00 94.56 94 PRO A N 1
ATOM 742 C CA . PRO A 1 94 ? 13.655 0.381 -9.533 1.00 94.56 94 PRO A CA 1
ATOM 743 C C . PRO A 1 94 ? 12.170 0.328 -9.924 1.00 94.56 94 PRO A C 1
ATOM 745 O O . PRO A 1 94 ? 11.824 0.699 -11.043 1.00 94.56 94 PRO A O 1
ATOM 748 N N . MET A 1 95 ? 11.286 -0.092 -9.014 1.00 95.38 95 MET A N 1
ATOM 749 C CA . MET A 1 95 ? 9.837 -0.144 -9.242 1.00 95.38 95 MET A CA 1
ATOM 750 C C . MET A 1 95 ? 9.156 1.223 -9.101 1.00 95.38 95 MET A C 1
ATOM 752 O O . MET A 1 95 ? 7.969 1.333 -9.374 1.00 95.38 95 MET A O 1
ATOM 756 N N . SER A 1 96 ? 9.890 2.275 -8.735 1.00 94.75 96 SER A N 1
ATOM 757 C CA . SER A 1 96 ? 9.434 3.667 -8.852 1.00 94.75 96 SER A CA 1
ATOM 758 C C . SER A 1 96 ? 9.928 4.355 -10.130 1.00 94.75 96 SER A C 1
ATOM 760 O O . SER A 1 96 ? 9.647 5.528 -10.339 1.00 94.75 96 SER A O 1
ATOM 762 N N . ASN A 1 97 ? 10.658 3.656 -11.008 1.00 92.38 97 ASN A N 1
ATOM 763 C CA . ASN A 1 97 ? 11.150 4.232 -12.257 1.00 92.38 97 ASN A CA 1
ATOM 764 C C . ASN A 1 97 ? 10.095 4.098 -13.379 1.00 92.38 97 ASN A C 1
ATOM 766 O O . ASN A 1 97 ? 9.812 2.971 -13.805 1.00 92.38 97 ASN A O 1
ATOM 770 N N . PRO A 1 98 ? 9.557 5.207 -13.931 1.00 89.00 98 PRO A N 1
ATOM 771 C CA . PRO A 1 98 ? 8.581 5.153 -15.022 1.00 89.00 98 PRO A CA 1
ATOM 772 C C . PRO A 1 98 ? 9.077 4.402 -16.266 1.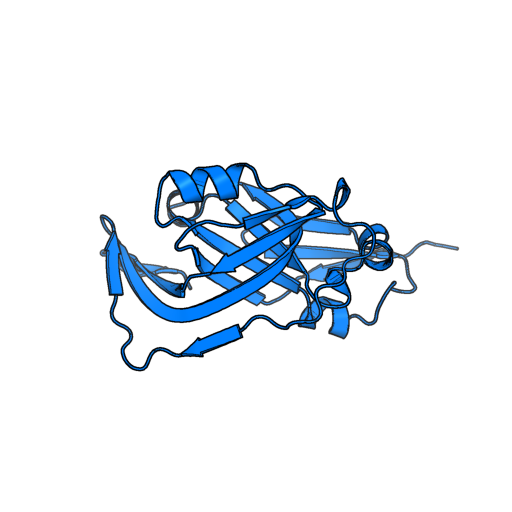00 89.00 98 PRO A C 1
ATOM 774 O O . PRO A 1 98 ? 8.287 3.730 -16.932 1.00 89.00 98 PRO A O 1
ATOM 777 N N . GLU A 1 99 ? 10.383 4.449 -16.553 1.00 90.38 99 GLU A N 1
ATOM 778 C CA . GLU A 1 99 ? 10.990 3.744 -17.689 1.00 90.38 99 GLU A CA 1
ATOM 779 C C . GLU A 1 99 ? 10.987 2.222 -17.515 1.00 90.38 99 GLU A C 1
ATOM 781 O O . GLU A 1 99 ? 11.010 1.498 -18.505 1.00 90.38 99 GLU A O 1
ATOM 786 N N . VAL A 1 100 ? 10.921 1.732 -16.275 1.00 92.69 100 VAL A N 1
ATOM 787 C CA . VAL A 1 100 ? 10.772 0.305 -15.964 1.00 92.69 100 VAL A CA 1
ATOM 788 C C . VAL A 1 100 ? 9.293 -0.076 -15.948 1.00 92.69 100 VAL A C 1
ATOM 790 O O . VAL A 1 100 ? 8.883 -1.043 -16.591 1.00 92.69 100 VAL A O 1
ATOM 793 N N . ILE A 1 101 ? 8.475 0.694 -15.226 1.00 92.31 101 ILE A N 1
ATOM 794 C CA . ILE A 1 101 ? 7.066 0.363 -14.982 1.00 92.31 101 ILE A CA 1
ATOM 795 C C . ILE A 1 101 ? 6.222 0.394 -16.255 1.00 92.31 101 ILE A C 1
ATOM 797 O O . ILE A 1 101 ? 5.294 -0.405 -16.371 1.00 92.31 101 ILE A O 1
ATOM 801 N N . LYS A 1 102 ? 6.558 1.226 -17.250 1.00 91.56 102 LYS A N 1
ATOM 802 C CA . LYS A 1 102 ? 5.848 1.242 -18.543 1.00 91.56 102 LYS A CA 1
ATOM 803 C C . LYS A 1 102 ? 5.825 -0.123 -19.250 1.00 91.56 102 LYS A C 1
ATOM 805 O O . LYS A 1 102 ? 4.912 -0.387 -20.030 1.00 91.56 102 LYS A O 1
ATOM 810 N N . ASP A 1 103 ? 6.793 -0.992 -18.952 1.00 94.50 103 ASP A N 1
ATOM 811 C CA . ASP A 1 103 ? 6.932 -2.327 -19.541 1.00 94.50 103 ASP A CA 1
ATOM 812 C C . ASP A 1 103 ? 6.442 -3.464 -18.617 1.00 94.50 103 ASP A C 1
ATOM 814 O O . ASP A 1 103 ? 6.480 -4.638 -19.004 1.00 94.50 103 ASP A O 1
ATOM 818 N N . ILE A 1 104 ? 5.924 -3.140 -17.422 1.00 94.50 104 ILE A N 1
ATOM 819 C CA . ILE A 1 104 ? 5.361 -4.095 -16.457 1.00 94.50 104 ILE A CA 1
ATOM 820 C C . ILE A 1 104 ? 3.859 -3.843 -16.292 1.00 94.50 104 ILE A C 1
ATOM 822 O O . ILE A 1 104 ? 3.416 -2.810 -15.799 1.00 94.50 104 ILE A O 1
ATOM 826 N N . ARG A 1 105 ? 3.040 -4.838 -16.634 1.00 95.06 105 ARG A N 1
ATOM 827 C CA . ARG A 1 105 ? 1.598 -4.805 -16.377 1.00 95.06 105 ARG A CA 1
ATOM 828 C C . ARG A 1 105 ? 1.294 -5.387 -15.004 1.00 95.06 105 ARG A C 1
ATOM 830 O O . ARG A 1 105 ? 1.496 -6.582 -14.795 1.00 95.06 105 ARG A O 1
ATOM 837 N N . ILE A 1 106 ? 0.742 -4.563 -14.120 1.00 95.06 106 ILE A N 1
ATOM 838 C CA . ILE A 1 106 ? 0.327 -4.952 -12.767 1.00 95.06 106 ILE A CA 1
ATOM 839 C C . ILE A 1 106 ? -1.194 -5.108 -12.713 1.00 95.06 106 ILE A C 1
ATOM 841 O O . ILE A 1 106 ? -1.942 -4.416 -13.407 1.00 95.06 106 ILE A O 1
ATOM 845 N N . SER A 1 107 ? -1.675 -6.077 -11.943 1.00 94.31 107 SER A N 1
ATOM 846 C CA . SER A 1 107 ? -3.104 -6.315 -11.723 1.00 94.31 107 SER A CA 1
ATOM 847 C C . SER A 1 107 ? -3.338 -6.835 -10.313 1.00 94.31 107 SER A C 1
ATOM 849 O O . SER A 1 107 ? -2.576 -7.679 -9.850 1.00 94.31 107 SER A O 1
ATOM 851 N N . GLN A 1 108 ? -4.393 -6.360 -9.659 1.00 95.62 108 GLN A N 1
ATOM 852 C CA . GLN A 1 108 ? -4.763 -6.734 -8.295 1.00 95.62 108 GLN A CA 1
ATOM 853 C C . GLN A 1 108 ? -6.101 -7.482 -8.258 1.00 95.62 108 GLN A C 1
ATOM 855 O O . GLN A 1 108 ? -6.960 -7.288 -9.118 1.00 95.62 108 GLN A O 1
ATOM 860 N N . GLY A 1 109 ? -6.271 -8.336 -7.253 1.00 93.50 109 GLY A N 1
ATOM 861 C CA . GLY A 1 109 ? -7.499 -9.076 -6.981 1.00 93.50 109 GLY A CA 1
ATOM 862 C C . GLY A 1 109 ? -7.303 -10.080 -5.849 1.00 93.50 109 GLY A C 1
ATOM 863 O O . GLY A 1 109 ? -6.181 -10.498 -5.579 1.00 93.50 109 GLY A O 1
ATOM 864 N N . ASN A 1 110 ? -8.393 -10.474 -5.186 1.00 91.69 110 ASN A N 1
ATOM 865 C CA . ASN A 1 110 ? -8.376 -11.406 -4.048 1.00 91.69 110 ASN A CA 1
ATOM 866 C C . ASN A 1 110 ? -7.350 -11.053 -2.955 1.00 91.69 110 ASN A C 1
ATOM 868 O O . ASN A 1 110 ? -6.795 -11.962 -2.351 1.00 91.69 110 ASN A O 1
ATOM 872 N N . ARG A 1 111 ? -7.084 -9.760 -2.714 1.00 93.31 111 ARG A N 1
ATOM 873 C CA . ARG A 1 111 ? -6.065 -9.271 -1.765 1.00 93.31 111 ARG A CA 1
ATOM 874 C C . ARG A 1 111 ? -4.611 -9.553 -2.170 1.00 93.31 111 ARG A C 1
ATOM 876 O O . ARG A 1 111 ? -3.704 -9.463 -1.353 1.00 93.31 111 ARG A O 1
ATOM 883 N N . TRP A 1 112 ? -4.363 -9.806 -3.452 1.00 92.38 112 TRP A N 1
ATOM 884 C CA . TRP A 1 112 ? -3.024 -9.994 -4.014 1.00 92.38 112 TRP A CA 1
ATOM 885 C C . TRP A 1 112 ? -2.806 -9.104 -5.231 1.00 92.38 112 TRP A C 1
ATOM 887 O O . TRP A 1 112 ? -3.756 -8.589 -5.828 1.00 92.38 112 TRP A O 1
ATOM 897 N N . TYR A 1 113 ? -1.548 -8.984 -5.655 1.00 94.06 113 TYR A N 1
ATOM 898 C CA . TYR A 1 113 ? -1.226 -8.485 -6.986 1.00 94.06 113 TYR A CA 1
ATOM 899 C C . TYR A 1 113 ? -0.375 -9.474 -7.779 1.00 94.06 113 TYR A C 1
ATOM 901 O O . TYR A 1 113 ? 0.359 -10.311 -7.249 1.00 94.06 113 TYR A O 1
ATOM 909 N N . THR A 1 114 ? -0.496 -9.355 -9.094 1.00 93.94 114 THR A N 1
ATOM 910 C CA . THR A 1 114 ? 0.307 -10.065 -10.080 1.00 93.94 114 THR A CA 1
ATOM 911 C C . THR A 1 114 ? 0.971 -9.065 -11.004 1.00 93.94 114 THR A C 1
ATOM 913 O O . THR A 1 114 ? 0.439 -7.976 -11.243 1.00 93.94 114 THR A O 1
ATOM 916 N N . TYR A 1 115 ? 2.114 -9.450 -11.556 1.00 94.62 115 TYR A N 1
ATOM 917 C CA . TYR A 1 115 ? 2.800 -8.672 -12.576 1.00 94.62 115 TYR A CA 1
ATOM 918 C C . TYR A 1 115 ? 3.160 -9.535 -13.781 1.00 94.62 115 TYR A C 1
ATOM 920 O O . TYR A 1 115 ? 3.333 -10.754 -13.680 1.00 94.62 115 TYR A O 1
ATOM 928 N N . ARG A 1 116 ? 3.225 -8.886 -14.946 1.00 93.38 116 ARG A N 1
ATOM 929 C CA . ARG A 1 116 ? 3.527 -9.512 -16.236 1.00 93.38 116 ARG A CA 1
ATOM 930 C C . ARG A 1 116 ? 4.354 -8.580 -17.109 1.00 93.38 116 ARG A C 1
ATOM 932 O O . ARG A 1 116 ? 4.074 -7.387 -17.166 1.00 93.38 116 ARG A O 1
ATOM 939 N N . TYR A 1 117 ? 5.295 -9.133 -17.860 1.00 94.0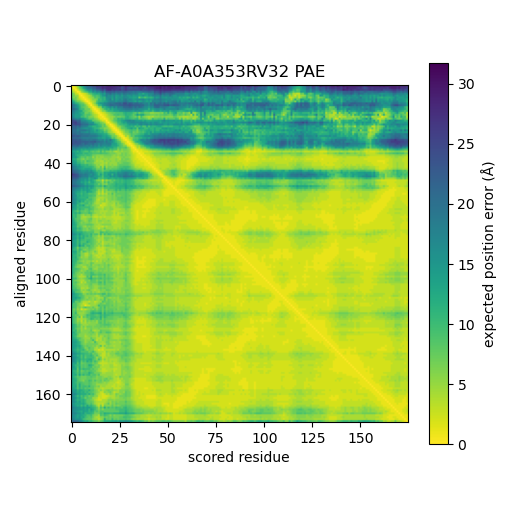0 117 TYR A N 1
ATOM 940 C CA . TYR A 1 117 ? 6.080 -8.421 -18.874 1.00 94.00 117 TYR A CA 1
ATOM 941 C C . TYR A 1 117 ? 6.346 -9.340 -20.068 1.00 94.00 117 TYR A C 1
ATOM 943 O O . TYR A 1 117 ? 6.122 -10.554 -20.017 1.00 94.00 117 TYR A O 1
ATOM 951 N N . LYS A 1 118 ? 6.816 -8.741 -21.163 1.00 93.25 118 LYS A N 1
ATOM 952 C CA . LYS A 1 118 ? 7.386 -9.480 -22.296 1.00 93.25 118 LYS A CA 1
ATOM 953 C C . LYS A 1 118 ? 8.824 -9.867 -21.963 1.00 93.25 118 LYS A C 1
ATOM 955 O O . LYS A 1 118 ? 9.478 -9.165 -21.206 1.00 93.25 118 LYS A O 1
ATOM 960 N N . ILE A 1 119 ? 9.312 -10.957 -22.543 1.00 90.12 119 ILE A N 1
ATOM 961 C CA . ILE A 1 119 ? 10.728 -11.332 -22.447 1.00 90.12 119 ILE A CA 1
ATOM 962 C C . ILE A 1 119 ? 11.548 -10.521 -23.472 1.00 90.12 119 ILE A C 1
ATOM 964 O O . ILE A 1 119 ? 11.104 -10.399 -24.621 1.00 90.12 119 ILE A O 1
ATOM 968 N N . PRO A 1 120 ? 12.737 -10.004 -23.098 1.00 91.81 120 PRO A N 1
ATOM 969 C CA . PRO A 1 120 ? 13.363 -10.092 -21.770 1.00 91.81 120 PRO A CA 1
ATOM 970 C C . PRO A 1 120 ? 12.713 -9.151 -20.740 1.00 91.81 120 PRO A C 1
ATOM 972 O O . PRO A 1 120 ? 12.147 -8.133 -21.134 1.00 91.81 120 PRO A O 1
ATOM 975 N N . PRO A 1 121 ? 12.780 -9.473 -19.432 1.00 92.44 121 PRO A N 1
ATOM 976 C CA . PRO A 1 121 ? 12.215 -8.606 -18.404 1.00 92.44 121 PRO A CA 1
ATOM 977 C C . PRO A 1 121 ? 12.928 -7.243 -18.365 1.00 92.44 121 PRO A C 1
ATOM 979 O O . PRO A 1 121 ? 14.142 -7.202 -18.575 1.00 92.44 121 PRO A O 1
ATOM 982 N N . PRO A 1 122 ? 12.217 -6.144 -18.046 1.00 94.56 122 PRO A N 1
ATOM 983 C CA . PRO A 1 122 ? 12.814 -4.806 -17.998 1.00 94.56 122 PRO A CA 1
ATOM 984 C C . PRO A 1 122 ? 13.831 -4.649 -16.856 1.00 94.56 122 PRO A C 1
ATOM 986 O O . PRO A 1 122 ? 14.772 -3.873 -16.972 1.00 94.56 122 PRO A O 1
ATOM 989 N N . ILE A 1 123 ? 13.666 -5.418 -15.772 1.00 95.62 123 ILE A N 1
ATOM 990 C CA . ILE A 1 123 ? 14.600 -5.544 -14.643 1.00 95.62 123 ILE A CA 1
ATOM 991 C C . ILE A 1 123 ? 14.606 -6.994 -14.119 1.00 95.62 123 ILE A C 1
ATOM 993 O O . ILE A 1 123 ? 13.641 -7.731 -14.354 1.00 95.62 123 ILE A O 1
ATOM 997 N N . PRO A 1 124 ? 15.655 -7.449 -13.400 1.00 95.31 124 PRO A N 1
ATOM 998 C CA . PRO A 1 124 ? 15.676 -8.793 -12.822 1.00 95.31 124 PRO A CA 1
ATOM 999 C C . PRO A 1 124 ? 14.474 -9.040 -11.896 1.00 95.31 124 PRO A C 1
ATOM 1001 O O . PRO A 1 124 ? 14.091 -8.162 -11.131 1.00 95.31 124 PRO A O 1
ATOM 1004 N N . HIS A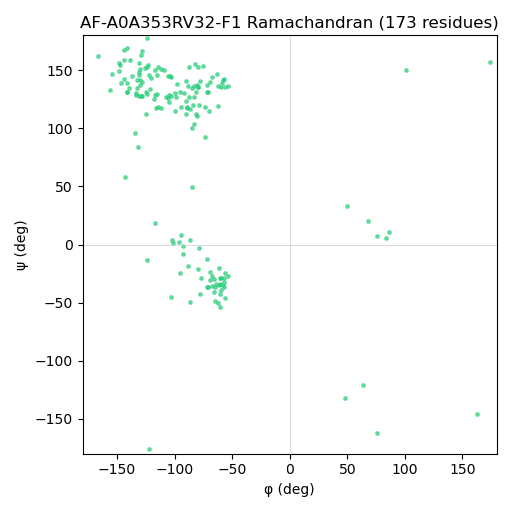 1 125 ? 13.902 -10.250 -11.899 1.00 90.62 125 HIS A N 1
ATOM 1005 C CA . HIS A 1 125 ? 12.677 -10.551 -11.129 1.00 90.62 125 HIS A CA 1
ATOM 1006 C C . HIS A 1 125 ? 12.816 -10.279 -9.631 1.00 90.62 125 HIS A C 1
ATOM 1008 O O . HIS A 1 125 ? 11.879 -9.795 -9.005 1.00 90.62 125 HIS A O 1
ATOM 1014 N N . ARG A 1 126 ? 14.001 -10.538 -9.063 1.00 91.50 126 ARG A N 1
ATOM 1015 C CA . ARG A 1 126 ? 14.289 -10.219 -7.659 1.00 91.50 126 ARG A CA 1
ATOM 1016 C C . ARG A 1 126 ? 14.111 -8.729 -7.353 1.00 91.50 126 ARG A C 1
ATOM 1018 O O . ARG A 1 126 ? 13.660 -8.399 -6.271 1.00 91.50 126 ARG A O 1
ATOM 1025 N N . GLU A 1 127 ? 14.427 -7.847 -8.303 1.00 94.94 127 GLU A N 1
ATOM 1026 C CA . GLU A 1 127 ? 14.320 -6.400 -8.109 1.00 94.94 127 GLU A CA 1
ATOM 1027 C C . GLU A 1 127 ? 12.854 -5.973 -8.069 1.00 94.94 127 GLU A C 1
ATOM 1029 O O . GLU A 1 127 ? 12.502 -5.125 -7.258 1.00 94.94 127 GLU A O 1
ATOM 1034 N N . ILE A 1 128 ? 11.994 -6.611 -8.876 1.00 93.81 128 ILE A N 1
ATOM 1035 C CA . ILE A 1 128 ? 10.538 -6.427 -8.800 1.00 93.81 128 ILE A CA 1
ATOM 1036 C C . ILE A 1 128 ? 10.058 -6.852 -7.410 1.00 93.81 128 ILE A C 1
ATOM 1038 O O . ILE A 1 128 ? 9.439 -6.062 -6.705 1.00 93.81 128 ILE A O 1
ATOM 1042 N N . SER A 1 129 ? 10.396 -8.073 -6.986 1.00 89.94 129 SER A N 1
ATOM 1043 C CA . SER A 1 129 ? 9.933 -8.630 -5.710 1.00 89.94 129 SER A CA 1
ATOM 1044 C C . SER A 1 129 ? 10.448 -7.879 -4.477 1.00 89.94 129 SER A C 1
ATOM 1046 O O . SER A 1 129 ? 9.715 -7.766 -3.503 1.00 89.94 129 SER A O 1
ATOM 1048 N N . TYR A 1 130 ? 11.686 -7.378 -4.490 1.00 93.44 130 TYR A N 1
ATOM 1049 C CA . TYR A 1 130 ? 12.264 -6.654 -3.351 1.00 93.44 130 TYR A CA 1
ATOM 1050 C C . TYR A 1 130 ? 11.816 -5.201 -3.251 1.00 93.44 130 TYR A C 1
ATOM 1052 O O . TYR A 1 130 ? 11.893 -4.630 -2.168 1.00 93.44 130 TYR A O 1
ATOM 1060 N N . HIS A 1 131 ? 11.344 -4.616 -4.350 1.00 96.00 131 HIS A N 1
ATOM 1061 C CA . HIS A 1 131 ? 10.993 -3.202 -4.391 1.00 96.00 131 HIS A CA 1
ATOM 1062 C C . HIS A 1 131 ? 9.515 -2.949 -4.672 1.00 96.00 131 HIS A C 1
ATOM 1064 O O . HIS A 1 131 ? 9.145 -1.851 -5.082 1.00 96.00 131 HIS A O 1
ATOM 1070 N N . SER A 1 132 ? 8.653 -3.949 -4.486 1.00 96.06 132 SER A N 1
ATOM 1071 C CA . SER A 1 132 ? 7.212 -3.737 -4.566 1.00 96.06 132 SER A CA 1
ATOM 1072 C C . SER A 1 132 ? 6.419 -4.648 -3.639 1.00 96.06 132 SER A C 1
ATOM 1074 O O . SER A 1 132 ? 6.811 -5.778 -3.357 1.00 96.06 132 SER A O 1
ATOM 1076 N N . SER A 1 133 ? 5.278 -4.153 -3.165 1.00 94.94 133 SER A N 1
ATOM 1077 C CA . SER A 1 133 ? 4.426 -4.849 -2.195 1.00 94.94 133 SER A CA 1
ATOM 1078 C C . SER A 1 133 ? 2.948 -4.519 -2.402 1.00 94.94 133 SER A C 1
ATOM 1080 O O . SER A 1 133 ? 2.615 -3.469 -2.958 1.00 94.94 133 SER A O 1
ATOM 1082 N N . ASN A 1 134 ? 2.064 -5.412 -1.950 1.00 95.50 134 ASN A N 1
ATOM 1083 C CA . ASN A 1 134 ? 0.647 -5.104 -1.770 1.00 95.50 134 ASN A CA 1
ATOM 1084 C C . ASN A 1 134 ? 0.431 -4.543 -0.360 1.00 95.50 134 ASN A C 1
ATOM 1086 O O . ASN A 1 134 ? 0.936 -5.107 0.607 1.00 95.50 134 ASN A O 1
ATOM 1090 N N . MET A 1 135 ? -0.361 -3.489 -0.203 1.00 94.94 135 MET A N 1
ATOM 1091 C CA . MET A 1 135 ? -0.736 -2.992 1.125 1.00 94.94 135 MET A CA 1
ATOM 1092 C C . MET A 1 135 ? -2.247 -2.843 1.238 1.00 94.94 135 MET A C 1
ATOM 1094 O O . MET A 1 135 ? -2.872 -2.193 0.399 1.00 94.94 135 MET A O 1
ATOM 1098 N N . HIS A 1 136 ? -2.812 -3.441 2.285 1.00 95.94 136 HIS A N 1
ATOM 1099 C CA . HIS A 1 136 ? -4.212 -3.336 2.681 1.00 95.94 136 HIS A CA 1
ATOM 1100 C C . HIS A 1 136 ? -4.356 -2.169 3.645 1.00 95.94 136 HIS A C 1
ATOM 1102 O O . HIS A 1 136 ? -3.812 -2.209 4.749 1.00 95.94 136 HIS A O 1
ATOM 1108 N N . LEU A 1 137 ? -5.048 -1.110 3.232 1.00 93.62 137 LEU A N 1
ATOM 1109 C CA . LEU A 1 137 ? -5.040 0.136 3.992 1.00 93.62 137 LEU A CA 1
ATOM 1110 C C . LEU A 1 137 ? -6.294 0.270 4.853 1.00 93.62 137 LEU A C 1
ATOM 1112 O O . LEU A 1 137 ? -7.398 0.429 4.330 1.00 93.62 137 LEU A O 1
ATOM 1116 N N . VAL A 1 138 ? -6.101 0.272 6.170 1.00 94.25 138 VAL A N 1
ATOM 1117 C CA . VAL A 1 138 ? -7.110 0.657 7.160 1.00 94.25 138 VAL A CA 1
ATOM 1118 C C . VAL A 1 138 ? -6.894 2.130 7.493 1.00 94.25 138 VAL A C 1
ATOM 1120 O O . VAL A 1 138 ? -5.831 2.526 7.969 1.00 94.25 138 VAL A O 1
ATOM 1123 N N . ALA A 1 139 ? -7.892 2.965 7.217 1.00 92.88 139 ALA A N 1
ATOM 1124 C CA . ALA A 1 139 ? -7.795 4.401 7.454 1.00 92.88 139 ALA A CA 1
ATOM 1125 C C . ALA A 1 139 ? -8.081 4.742 8.924 1.00 92.88 139 ALA A C 1
ATOM 1127 O O . ALA A 1 139 ? -9.117 4.346 9.457 1.00 92.88 139 ALA A O 1
ATOM 1128 N N . ALA A 1 140 ? -7.218 5.540 9.560 1.00 89.06 140 ALA A N 1
ATOM 1129 C CA . ALA A 1 140 ? -7.459 6.005 10.927 1.00 89.06 140 ALA A CA 1
ATOM 1130 C C . ALA A 1 140 ? -8.626 6.997 11.041 1.00 89.06 140 ALA A C 1
ATOM 1132 O O . ALA A 1 140 ? -9.288 7.064 12.077 1.00 89.06 140 ALA A O 1
ATOM 1133 N N . THR A 1 141 ? -8.876 7.784 9.990 1.00 89.38 141 THR A N 1
ATOM 1134 C CA . THR A 1 141 ? -9.926 8.810 9.968 1.00 89.38 141 THR A CA 1
ATOM 1135 C C . THR A 1 141 ? -10.628 8.877 8.611 1.00 89.38 141 THR A C 1
ATOM 1137 O O . THR A 1 141 ? -10.180 8.294 7.620 1.00 89.38 141 THR A O 1
ATOM 1140 N N . LYS A 1 142 ? -11.743 9.618 8.547 1.00 91.12 142 LYS A N 1
ATOM 1141 C CA . LYS A 1 142 ? -12.484 9.843 7.294 1.00 91.12 142 LYS A CA 1
ATOM 1142 C C . LYS A 1 142 ? -11.661 10.627 6.273 1.00 91.12 142 LYS A C 1
ATOM 1144 O O . LYS A 1 142 ? -11.780 10.378 5.077 1.00 91.12 142 LYS A O 1
ATOM 1149 N N . GLU A 1 143 ? -10.825 11.546 6.738 1.00 91.56 143 GLU A N 1
ATOM 1150 C CA . GLU A 1 143 ? -9.930 12.349 5.906 1.00 91.56 143 GLU A CA 1
ATOM 1151 C C . GLU A 1 143 ? -8.893 11.450 5.226 1.00 91.56 143 GLU A C 1
ATOM 1153 O O . GLU A 1 143 ? -8.773 11.480 4.003 1.00 91.56 143 GLU A O 1
ATOM 1158 N N . VAL A 1 144 ? -8.243 10.562 5.990 1.00 91.06 144 VAL A N 1
ATOM 1159 C CA . VAL A 1 144 ? -7.303 9.562 5.452 1.00 91.06 144 VAL A CA 1
ATOM 1160 C C . VAL A 1 144 ? -7.997 8.629 4.462 1.00 91.06 144 VAL A C 1
ATOM 1162 O O . VAL A 1 144 ? -7.467 8.344 3.388 1.00 91.06 144 VAL A O 1
ATOM 1165 N N . ALA A 1 145 ? -9.217 8.184 4.778 1.00 93.00 145 ALA A N 1
ATOM 1166 C CA . ALA A 1 145 ? -9.999 7.338 3.881 1.00 93.00 145 ALA A CA 1
ATOM 1167 C C . ALA A 1 145 ? -10.281 8.031 2.536 1.00 93.00 145 ALA A C 1
ATOM 1169 O O . ALA A 1 145 ? -10.210 7.396 1.479 1.00 93.00 145 ALA A O 1
ATOM 1170 N N . GLU A 1 146 ? -10.569 9.334 2.552 1.00 94.12 146 GLU A N 1
ATOM 1171 C CA . GLU A 1 146 ? -10.792 10.114 1.336 1.00 94.12 146 GLU A CA 1
ATOM 1172 C C . GLU A 1 146 ? -9.485 10.351 0.562 1.00 94.12 146 GLU A C 1
ATOM 1174 O O . GLU A 1 146 ? -9.478 10.287 -0.670 1.00 94.12 146 GLU A O 1
ATOM 1179 N N . GLU A 1 147 ? -8.355 10.550 1.242 1.00 93.44 147 GLU A N 1
ATOM 1180 C CA . GLU A 1 147 ? -7.041 10.630 0.595 1.00 93.44 147 GLU A CA 1
ATOM 1181 C C . GLU A 1 147 ? -6.696 9.314 -0.116 1.00 93.44 147 GLU A C 1
ATOM 1183 O O . GLU A 1 147 ? -6.418 9.333 -1.322 1.00 93.44 147 GLU A O 1
ATOM 1188 N N . ILE A 1 148 ? -6.825 8.169 0.571 1.00 94.31 148 ILE A N 1
ATOM 1189 C CA . ILE A 1 148 ? -6.642 6.822 -0.004 1.00 94.31 148 ILE A CA 1
ATOM 1190 C C . ILE A 1 148 ? -7.571 6.630 -1.199 1.00 94.31 148 ILE A C 1
ATOM 1192 O O . ILE A 1 148 ? -7.140 6.189 -2.268 1.00 94.31 148 ILE A O 1
ATOM 1196 N N . LYS A 1 149 ? -8.845 7.012 -1.081 1.00 95.31 149 LYS A N 1
ATOM 1197 C CA . LYS A 1 149 ? -9.823 6.937 -2.175 1.00 95.31 149 LYS A CA 1
ATOM 1198 C C . LYS A 1 149 ? -9.433 7.780 -3.390 1.00 95.31 149 LYS A C 1
ATOM 1200 O O . LYS A 1 149 ? -9.750 7.372 -4.508 1.00 95.31 149 LYS A O 1
ATOM 1205 N N . ASN A 1 150 ? -8.697 8.870 -3.219 1.00 94.94 150 ASN A N 1
ATOM 1206 C CA . ASN A 1 150 ? -8.288 9.742 -4.319 1.00 94.94 150 ASN A CA 1
ATOM 1207 C C . ASN A 1 150 ? -6.922 9.402 -4.933 1.00 94.94 150 ASN A C 1
ATOM 1209 O O . ASN A 1 150 ? -6.591 9.974 -5.972 1.00 94.94 150 ASN A O 1
ATOM 1213 N N . VAL A 1 151 ? -6.156 8.479 -4.341 1.00 94.44 151 VAL A N 1
ATOM 1214 C CA . VAL A 1 151 ? -4.911 7.946 -4.923 1.00 94.44 151 VAL A CA 1
ATOM 1215 C C . VAL A 1 151 ? -5.165 7.286 -6.280 1.00 94.44 151 VAL A C 1
ATOM 1217 O O . VAL A 1 151 ? -6.160 6.568 -6.461 1.00 94.44 151 VAL A O 1
ATOM 1220 N N . ARG A 1 152 ? -4.247 7.524 -7.218 1.00 93.62 152 ARG A N 1
ATOM 1221 C CA . ARG A 1 152 ? -4.236 7.027 -8.594 1.00 93.62 152 ARG A CA 1
ATOM 1222 C C . ARG A 1 152 ? -2.894 6.388 -8.930 1.00 93.62 152 ARG A C 1
ATOM 1224 O O . ARG A 1 152 ? -1.891 6.605 -8.262 1.00 93.62 152 ARG A O 1
ATOM 1231 N N . TRP A 1 153 ? -2.901 5.604 -10.003 1.00 92.81 153 TRP A N 1
ATOM 1232 C CA . TRP A 1 153 ? -1.680 5.091 -10.612 1.00 92.81 153 TRP A CA 1
ATOM 1233 C C . TRP A 1 153 ? -0.700 6.230 -10.926 1.00 92.81 153 TRP A C 1
ATOM 1235 O O . TRP A 1 153 ? -1.118 7.270 -11.437 1.00 92.81 153 TRP A O 1
ATOM 1245 N N . GLY A 1 154 ? 0.581 6.019 -10.631 1.00 92.00 154 GLY A N 1
ATOM 1246 C CA . GLY A 1 154 ? 1.644 6.998 -10.837 1.00 92.00 154 GLY A CA 1
ATOM 1247 C C . GLY A 1 154 ? 1.663 8.134 -9.813 1.00 92.00 154 GLY A C 1
ATOM 1248 O O . GLY A 1 154 ? 2.430 9.072 -9.978 1.00 92.00 154 GLY A O 1
ATOM 1249 N N . ASP A 1 155 ? 0.851 8.105 -8.758 1.00 92.94 155 ASP A N 1
ATOM 1250 C CA . ASP A 1 155 ? 1.064 9.020 -7.635 1.00 92.94 155 ASP A CA 1
ATOM 1251 C C . ASP A 1 155 ? 2.315 8.590 -6.854 1.00 92.94 155 ASP A C 1
ATOM 1253 O O . ASP A 1 155 ? 2.504 7.403 -6.595 1.00 92.94 155 ASP A O 1
ATOM 1257 N N . ILE A 1 156 ? 3.151 9.548 -6.457 1.00 92.81 156 ILE A N 1
ATOM 1258 C CA . ILE A 1 156 ? 4.152 9.370 -5.404 1.00 92.81 156 ILE A CA 1
ATOM 1259 C C . ILE A 1 156 ? 3.480 9.754 -4.091 1.00 92.81 156 ILE A C 1
ATOM 1261 O O . ILE A 1 156 ? 2.946 10.860 -3.955 1.00 92.81 156 ILE A O 1
ATOM 1265 N N . ILE A 1 157 ? 3.480 8.832 -3.139 1.00 92.81 157 ILE A N 1
ATOM 1266 C CA . ILE A 1 157 ? 2.869 9.019 -1.830 1.00 92.81 157 ILE A CA 1
ATOM 1267 C C . ILE A 1 157 ? 3.897 8.821 -0.729 1.00 92.81 157 ILE A C 1
ATOM 1269 O O . ILE A 1 157 ? 4.771 7.965 -0.843 1.00 92.81 157 ILE A O 1
ATOM 1273 N N . HIS A 1 158 ? 3.721 9.591 0.336 1.00 93.06 158 HIS A N 1
ATOM 1274 C CA . HIS A 1 158 ? 4.326 9.341 1.631 1.00 93.06 158 HIS A CA 1
ATOM 1275 C C . HIS A 1 158 ? 3.250 8.789 2.565 1.00 93.06 158 HIS A C 1
ATOM 1277 O O . HIS A 1 158 ? 2.166 9.378 2.670 1.00 93.06 158 HIS A O 1
ATOM 1283 N N . MET A 1 159 ? 3.529 7.668 3.222 1.00 91.19 159 MET A N 1
ATOM 1284 C CA . MET A 1 159 ? 2.597 6.992 4.116 1.00 91.19 159 MET A CA 1
ATOM 1285 C C . MET A 1 159 ? 3.283 6.614 5.421 1.00 91.19 159 MET A C 1
ATOM 1287 O O . MET A 1 159 ? 4.314 5.949 5.408 1.00 91.19 159 MET A O 1
ATOM 1291 N N . GLU A 1 160 ? 2.643 6.972 6.530 1.00 92.56 160 GLU A N 1
ATOM 1292 C CA . GLU A 1 160 ? 3.060 6.602 7.879 1.00 92.56 160 GLU A CA 1
ATOM 1293 C C . GLU A 1 160 ? 1.913 5.923 8.618 1.00 92.56 160 GLU A C 1
ATOM 1295 O O . GLU A 1 160 ? 0.728 6.164 8.361 1.00 92.56 160 GLU A O 1
ATOM 1300 N N . GLY A 1 161 ? 2.265 5.048 9.550 1.00 92.56 161 GLY A N 1
ATOM 1301 C CA . GLY A 1 161 ? 1.285 4.363 10.365 1.00 92.56 161 GLY A CA 1
ATOM 1302 C C . GLY A 1 161 ? 1.858 3.142 11.051 1.00 92.56 161 GLY A C 1
ATOM 1303 O O . GLY A 1 161 ? 3.024 3.112 11.446 1.00 92.56 161 GLY A O 1
ATOM 1304 N N . TYR A 1 162 ? 1.014 2.126 11.189 1.00 93.88 162 TYR A N 1
ATOM 1305 C CA . TYR A 1 162 ? 1.376 0.893 11.866 1.00 93.88 162 TYR A CA 1
ATOM 1306 C C . TYR A 1 162 ? 1.064 -0.332 11.021 1.00 93.88 162 TYR A C 1
ATOM 1308 O O . TYR A 1 162 ? -0.010 -0.431 10.429 1.00 93.88 162 TYR A O 1
ATOM 1316 N N . LEU A 1 163 ? 1.965 -1.311 11.052 1.00 94.81 163 LEU A N 1
ATOM 1317 C CA . LEU A 1 163 ? 1.611 -2.685 10.718 1.00 94.81 163 LEU A CA 1
ATOM 1318 C C . LEU A 1 163 ? 0.740 -3.240 11.836 1.00 94.81 163 LEU A C 1
ATOM 1320 O O . LEU A 1 163 ? 1.098 -3.123 13.014 1.00 94.81 163 LEU A O 1
ATOM 1324 N N . ILE A 1 164 ? -0.387 -3.843 11.474 1.00 94.06 164 ILE A N 1
ATOM 1325 C CA . ILE A 1 164 ? -1.381 -4.301 12.441 1.00 94.06 164 ILE A CA 1
ATOM 1326 C C . ILE A 1 164 ? -1.828 -5.737 12.191 1.00 94.06 164 ILE A C 1
ATOM 1328 O O . ILE A 1 164 ? -1.785 -6.227 11.070 1.00 94.06 164 ILE A O 1
ATOM 1332 N N . ASN A 1 165 ? -2.320 -6.371 13.251 1.00 94.12 165 ASN A N 1
ATOM 1333 C CA . ASN A 1 165 ? -3.179 -7.550 13.168 1.00 94.12 165 ASN A CA 1
ATOM 1334 C C . ASN A 1 165 ? -4.581 -7.187 13.642 1.00 94.12 165 ASN A C 1
ATOM 1336 O O . ASN A 1 165 ? -4.734 -6.345 14.532 1.00 94.12 165 ASN A O 1
ATOM 1340 N N . ILE A 1 166 ? -5.592 -7.869 13.113 1.00 94.00 166 ILE A N 1
ATOM 1341 C CA . ILE A 1 166 ? -6.988 -7.651 13.486 1.00 94.00 166 ILE A CA 1
ATOM 1342 C C . ILE A 1 166 ? -7.601 -8.978 13.932 1.00 94.00 166 ILE A C 1
ATOM 1344 O O . ILE A 1 166 ? -7.468 -9.998 13.262 1.00 94.00 166 ILE A O 1
ATOM 1348 N N . THR A 1 167 ? -8.275 -8.954 15.078 1.00 95.19 167 THR A N 1
ATOM 1349 C CA . THR A 1 167 ? -9.002 -10.092 15.661 1.00 95.19 167 THR A CA 1
ATOM 1350 C C . THR A 1 167 ? -10.453 -9.692 15.897 1.00 95.19 167 THR A C 1
ATOM 1352 O O . THR A 1 167 ? -10.702 -8.644 16.483 1.00 95.19 167 THR A O 1
ATOM 1355 N N . GLY A 1 168 ? -11.412 -10.487 15.438 1.00 94.00 168 GLY A N 1
ATOM 1356 C CA . GLY A 1 168 ? -12.828 -10.329 15.751 1.00 94.00 168 GLY A CA 1
ATOM 1357 C C . GLY A 1 168 ? -13.204 -11.053 17.040 1.00 94.00 168 GLY A C 1
ATOM 1358 O O . GLY A 1 168 ? -12.592 -12.062 17.393 1.00 94.00 168 GLY A O 1
ATOM 1359 N N . ASP A 1 169 ? -14.239 -10.566 17.722 1.00 92.75 169 ASP A N 1
ATOM 1360 C CA . ASP A 1 169 ? -14.765 -11.202 18.942 1.00 92.75 169 ASP A CA 1
ATOM 1361 C C . ASP A 1 169 ? -15.296 -12.636 18.696 1.00 92.75 169 ASP A C 1
ATOM 1363 O O . ASP A 1 169 ? -15.389 -13.444 19.617 1.00 92.75 169 ASP A O 1
ATOM 1367 N N . ASP A 1 170 ? -15.605 -12.968 17.441 1.00 93.12 170 ASP A N 1
ATOM 1368 C CA . ASP A 1 170 ? -16.020 -14.282 16.938 1.00 93.12 170 ASP A CA 1
ATOM 1369 C C . ASP A 1 170 ? -14.845 -15.208 16.563 1.00 93.12 170 ASP A C 1
ATOM 1371 O O . ASP A 1 170 ? -15.054 -16.306 16.048 1.00 93.12 170 ASP A O 1
ATOM 1375 N N . GLY A 1 171 ? -13.604 -14.777 16.803 1.00 91.38 171 GLY A N 1
ATOM 1376 C CA . GLY A 1 171 ? -12.394 -15.514 16.435 1.00 91.38 171 GLY A CA 1
ATOM 1377 C C . GLY A 1 171 ? -11.944 -15.303 14.988 1.00 91.38 171 GLY A C 1
ATOM 1378 O O . GLY A 1 171 ? -10.978 -15.939 14.562 1.00 91.38 171 GLY A O 1
ATOM 1379 N N . TRP A 1 172 ? -12.595 -14.411 14.229 1.00 94.12 172 TRP A N 1
ATOM 1380 C CA . TRP A 1 172 ? -12.087 -13.971 12.929 1.00 94.12 172 TRP A CA 1
ATOM 1381 C C . TRP A 1 172 ? -10.691 -13.353 13.082 1.00 94.12 172 TRP A C 1
ATOM 1383 O O . TRP A 1 172 ? -10.418 -12.654 14.056 1.00 94.12 172 TRP A O 1
ATOM 1393 N N . TYR A 1 173 ? -9.794 -13.597 12.129 1.00 92.62 173 TYR A N 1
ATOM 1394 C CA . TYR A 1 173 ? -8.422 -13.100 12.190 1.00 92.62 173 TYR A CA 1
ATOM 1395 C C . TYR A 1 173 ? -7.937 -12.651 10.817 1.00 92.62 173 TYR A C 1
ATOM 1397 O O . TYR A 1 173 ? -8.190 -13.330 9.820 1.00 92.62 173 TYR A O 1
ATOM 1405 N N . TRP A 1 174 ? -7.220 -11.528 10.782 1.00 91.94 174 TRP A N 1
ATOM 1406 C CA . TRP A 1 174 ? -6.592 -11.005 9.576 1.00 91.94 174 TRP A CA 1
ATOM 1407 C C . TRP A 1 174 ? -5.215 -10.397 9.882 1.00 91.94 174 TRP A C 1
ATOM 1409 O O . TRP A 1 174 ? -5.072 -9.619 10.833 1.00 91.94 174 TRP A O 1
ATOM 1419 N N . ASN A 1 175 ? -4.215 -10.781 9.081 1.00 85.50 175 ASN A N 1
ATOM 1420 C CA . ASN A 1 175 ? -2.804 -10.402 9.187 1.00 85.50 175 ASN A CA 1
ATOM 1421 C C . ASN A 1 175 ? -2.184 -10.079 7.822 1.00 85.50 175 ASN A C 1
ATOM 1423 O O . ASN A 1 175 ? -2.659 -10.648 6.813 1.00 85.50 175 ASN A O 1
#

Radius of gyration: 16.66 Å; Cα contacts (8 Å, |Δi|>4): 392; chains: 1; bounding box: 33×33×56 Å

pLDDT: mean 87.52, std 12.39, range [43.25, 97.56]

Sequence (175 aa):
MRKELFIMVAAVAFIMFVQGKMNRMRVENAPGVIITANPEQRLLLTREGFRHGDVSISLLAEFSLDAMVLSKQRYYFGRDAELAPYDLALGWGPMSNPEVIKDIRISQGNRWYTYRYKIPPPIPHREISYHSSNMHLVAATKEVAEEIKNVRWGDIIHMEGYLINITGDDGWYWN

Foldseek 3Di:
DPFDKDKDWQDFEFEWAFDDDKDKDFCVRVPFDAAADDKDWAADPDQDWDDDPQKIKTFGTKIKDWWAFLDKDADDDDPLCVQFRMKTKTFHGVRLGPVQSVQKDWDDDPQTIMIMGTPPHSDPPVNVNRGIHIYRYGYPDPNSVVVSVPDDGRMTIITIGGGIWMAGPVGDTDD

=== Feature glossary ===
The record interleaves many kinds of information about one protein. Here is each kind framed as the question it answers.

Q: What are the backbone torsion angles?
A: φ (phi) and ψ (psi) are the two rotatable backbone dihedrals per residue: φ is the C(i-1)–N–Cα–C torsion, ψ is the N–Cα–C–N(i+1) torsion, both in degrees on (−180°, 180°]. α-helical residues cluster near (−60°, −45°); β-strand residues near (−120°, +130°). A Ramachandran plot is simply a scatter of (φ, ψ) for every residue.

Q: What is the amino-acid chain?
A: This is the polypeptide sequence — one letter per residue, N-terminus first. Length ranges from a few dozen residues for small domains to over a thousand for large multi-domain proteins.

Q: How mobile is each atom in the crystal?
A: For experimental (PDB) structures, the B-factor (temperature factor) quantifies the positional spread of each atom in the crystal — a combination of thermal vibration and static disorder — in units of Å². High B-factors mark flexible loops or poorly resolved regions; low B-factors mark the rigid, well-ordered core.

Q: Are the domains correctly placed relative to each other?
A: Predicted Aligned Error (PAE) is an AlphaFold confidence matrix: entry (i, j) is the expected error in the position of residue j, in ångströms, when the prediction is superimposed on the true structure at residue i. Low PAE within a block of residues means that block is internally rigid and well-predicted; high PAE between two blocks means their relative placement is uncertain even if each block individually is confident.

Q: How confident is the AlphaFold model at each residue?
A: pLDDT is the predicted lDDT-Cα score: AlphaFold's confidence that the local environment of each residue (all inter-atomic distances within 15 Å) is correctly placed. It is a per-residue number between 0 and 100, with higher meaning more reliable.

Q: What family and function is it annotated with?
A: Functional annotations link the protein to curated databases. InterPro entries identify conserved domains and families by matching the sequence against member-database signatures (Pfam, PROSITE, CDD, …). Gene Ontology (GO) terms describe molecular function, biological process, and cellular component in a controlled vocabulary. CATH places the structure in a hierarchical fold classification (Class/Architecture/Topology/Homologous-superfamily). The organism is the source species.

Q: How big and how compact is the whole molecule?
A: Three whole-structure scalars: the radius of gyration (RMS distance of Cα from centroid, in Å), the count of Cα–Cα contacts (pairs closer than 8 Å and separated by more than four residues in sequence — i.e. tertiary, not local, contacts), and the bounding-box dimensions. Together they distinguish compact globular folds from extended fibres or disordered chains.

Q: What known structures does this most resemble?
A: The Foldseek neighbor list gives the closest experimentally determined structures in the PDB, ranked by structural alignment. TM-score near 1 means near-identical fold; near 0.3 means only rough topology match. This is how one finds what a novel AlphaFold prediction most resembles in the solved-structure universe.

Q: Which residues are buried vs exposed?
A: SASA measures how much of the protein is reachable by solvent. It is computed by rolling a water-sized probe over the atomic surface and summing the exposed area (Å²). Per-residue SASA distinguishes core (buried, low SASA) from surface (exposed, high SASA) residues; total SASA is a whole-molecule size measure.

Q: Which residues are in helices, strands, or loops?
A: Eight-state secondary structure (DSSP): H is the canonical α-helix, G the tighter 3₁₀-helix, I the wider π-helix; E/B are β-structure, T and S are turns and bends, and '-' is everything else. DSSP derives these from the pattern of main-chain N–H···O=C hydrogen bonds, not from the sequence.

Q: Where is each backbone atom in 3D?
A: Structure coordinates are given as an mmCIF _atom_site loop: one row per atom with element, residue name, chain id, sequence number, and x/y/z position in Å. Only the four main-chain atoms per residue are included here; side chains are omitted to keep the record compact.

Q: What if only a Cα trace is available?
A: Three-state secondary structure (P-SEA) collapses the eight DSSP classes into helix (a), strand (b), and coil (c). P-SEA assigns these from Cα geometry alone — distances and angles — without requiring backbone oxygens, so it works on any Cα trace.

Q: What do the rendered images show?
A: The six renders are orthographic views along the three Cartesian axes in both directions. Representation (cartoon, sticks, or surface) and color scheme (sequence-rainbow or by-chain) vary across proteins so the training set covers all the common visualization conventions.

Q: What does the local fold look like, residue by residue?
A: Foldseek's 3Di representation compresses backbone geometry into a per-residue letter drawn from a learned twenty-state alphabet. It captures the tertiary interaction pattern around each residue — which residues are packed against it in space, regardless of where they are in sequence.

Q: What do the diagnostic plots show?
A: The contact map is a binary N×N matrix image: pixel (i, j) is dark where Cα_i and Cα_j are within 8 Å and |i−j|>4. Because the |i−j|>4 filter removes local helical contacts, off-diagonal stripes parallel to the main diagonal indicate parallel β-sheets; stripes perpendicular to it indicate antiparallel β-sheets. The Ramachandran plot scatters every residue's (φ, ψ) pair against the sterically allowed regions. The PAE heatmap renders the predicted-aligned-error matrix.